Protein 1X9R (pdb70)

Structure (mmCIF, N/CA/C/O backbone):
data_1X9R
#
_entry.id   1X9R
#
_cell.length_a   92.690
_cell.length_b   92.690
_cell.length_c   47.310
_cell.angle_alpha   90.00
_cell.angle_beta   90.00
_cell.angle_gamma   120.00
#
_symmetry.space_group_name_H-M   'P 65'
#
loop_
_entity.id
_entity.type
_entity.pdbx_description
1 polymer Umecyanin
2 non-polymer 'COPPER (II) ION'
3 water water
#
loop_
_atom_site.group_PDB
_atom_site.id
_atom_site.type_symbol
_atom_site.label_atom_id
_atom_site.label_alt_id
_atom_site.label_comp_id
_atom_site.label_asym_id
_atom_site.label_entity_id
_atom_site.label_seq_id
_atom_site.pdbx_PDB_ins_code
_atom_site.Cartn_x
_atom_site.Cartn_y
_atom_site.Cartn_z
_atom_site.occupancy
_atom_site.B_iso_or_equiv
_atom_site.auth_seq_id
_atom_site.auth_comp_id
_atom_site.auth_asym_id
_atom_site.auth_atom_id
_atom_site.pdbx_PDB_model_num
ATOM 1 N N . MET A 1 1 ? -3.247 52.270 0.002 1.00 34.09 0 MET A N 1
ATOM 2 C CA . MET A 1 1 ? -3.883 51.024 0.529 1.00 33.08 0 MET A CA 1
ATOM 3 C C . MET A 1 1 ? -5.399 51.065 0.400 1.00 33.18 0 MET A C 1
ATOM 4 O O . MET A 1 1 ? -6.020 52.128 0.486 1.00 33.86 0 MET A O 1
ATOM 9 N N . GLU A 1 2 ? -5.624 49.848 0.000 1.00 32.63 1 GLU A N 1
ATOM 10 C CA . GLU A 1 2 ? -7.046 49.700 -0.253 1.00 31.30 1 GLU A CA 1
ATOM 11 C C . GLU A 1 2 ? -7.639 48.596 0.619 1.00 30.47 1 GLU A C 1
ATOM 12 O O . GLU A 1 2 ? -6.983 47.596 0.923 1.00 29.44 1 GLU A O 1
ATOM 18 N N . ASP A 1 3 ? -8.883 48.796 1.031 1.00 30.48 2 ASP A N 1
ATOM 19 C CA . ASP A 1 3 ? -9.579 47.823 1.849 1.00 29.44 2 ASP A CA 1
ATOM 20 C C . ASP A 1 3 ? -10.704 47.230 1.012 1.00 28.76 2 ASP A C 1
ATOM 21 O O . ASP A 1 3 ? -11.582 47.959 0.548 1.00 29.05 2 ASP A O 1
ATOM 26 N N . TYR A 1 4 ? -10.668 45.911 0.803 1.00 26.59 3 TYR A N 1
ATOM 27 C CA . TYR A 1 4 ? -11.687 45.228 0.002 1.00 26.54 3 TYR A CA 1
ATOM 28 C C . TYR A 1 4 ? -12.603 44.305 0.798 1.00 25.62 3 TYR A C 1
ATOM 29 O O . TYR A 1 4 ? -12.150 43.547 1.658 1.00 24.33 3 TYR A O 1
ATOM 38 N N . ASP A 1 5 ? -13.894 44.373 0.519 1.00 24.50 4 ASP A N 1
ATOM 39 C CA . ASP A 1 5 ? -14.890 43.527 1.122 1.00 23.60 4 ASP A CA 1
ATOM 40 C C . ASP A 1 5 ? -15.144 42.411 0.116 1.00 22.75 4 ASP A C 1
ATOM 41 O O . ASP A 1 5 ? -15.846 42.618 -0.866 1.00 21.99 4 ASP A O 1
ATOM 46 N N . VAL A 1 6 ? -14.572 41.240 0.376 1.00 20.84 5 VAL A N 1
ATOM 47 C CA . VAL A 1 6 ? -14.717 40.107 -0.520 1.00 19.41 5 VAL A CA 1
ATOM 48 C C . VAL A 1 6 ? -16.190 39.789 -0.737 1.00 20.24 5 VAL A C 1
ATOM 49 O O . VAL A 1 6 ? -16.953 39.623 0.213 1.00 19.37 5 VAL A O 1
ATOM 53 N N . GLY A 1 7 ? -16.578 39.724 -2.003 1.00 20.98 6 GLY A N 1
ATOM 54 C CA . GLY A 1 7 ? -17.955 39.442 -2.333 1.00 22.36 6 GLY A CA 1
ATOM 55 C C . GLY A 1 7 ? -18.874 40.664 -2.327 1.00 24.25 6 GLY A C 1
ATOM 56 O O . GLY A 1 7 ? -20.015 40.543 -2.735 1.00 24.26 6 GLY A O 1
ATOM 57 N N . GLY A 1 8 ? -18.539 41.867 -1.849 1.00 24.88 7 GLY A N 1
ATOM 58 C CA . GLY A 1 8 ? -19.625 42.916 -1.898 1.00 26.75 7 GLY A CA 1
ATOM 59 C C . GLY A 1 8 ? -20.755 42.806 -0.820 1.00 26.89 7 GLY A C 1
ATOM 60 O O . GLY A 1 8 ? -20.465 42.461 0.334 1.00 26.82 7 GLY A O 1
ATOM 61 N N . ASP A 1 9 ? -21.996 43.130 -1.128 1.00 27.44 8 ASP A N 1
ATOM 62 C CA . ASP A 1 9 ? -22.927 42.871 -0.094 1.00 29.31 8 ASP A CA 1
ATOM 63 C C . ASP A 1 9 ? -23.122 41.386 -0.153 1.00 28.81 8 ASP A C 1
ATOM 64 O O . ASP A 1 9 ? -23.662 40.784 0.779 1.00 29.86 8 ASP A O 1
ATOM 69 N N . MET A 1 10 ? -22.685 40.751 -1.202 1.00 26.95 9 MET A N 1
ATOM 70 C CA . MET A 1 10 ? -22.878 39.329 -1.147 1.00 26.82 9 MET A CA 1
ATOM 71 C C . MET A 1 10 ? -22.012 38.737 -0.042 1.00 25.23 9 MET A C 1
ATOM 72 O O . MET A 1 10 ? -22.303 37.654 0.471 1.00 24.39 9 MET A O 1
ATOM 77 N N . GLU A 1 11 ? -20.933 39.451 0.311 1.00 22.77 10 GLU A N 1
ATOM 78 C CA . GLU A 1 11 ? -20.005 38.996 1.347 1.00 21.41 10 GLU A CA 1
ATOM 79 C C . GLU A 1 11 ? -19.400 37.644 0.975 1.00 19.53 10 GLU A C 1
ATOM 80 O O . GLU A 1 11 ? -19.391 37.266 -0.193 1.00 19.70 10 GLU A O 1
ATOM 86 N N . TRP A 1 12 ? -18.895 36.919 1.969 1.00 18.04 11 TRP A N 1
ATOM 87 C CA . TRP A 1 12 ? -18.275 35.615 1.735 1.00 16.78 11 TRP A CA 1
ATOM 88 C C . TRP A 1 12 ? -19.355 34.567 1.991 1.00 16.19 11 TRP A C 1
ATOM 89 O O . TRP A 1 12 ? -19.627 34.214 3.134 1.00 14.70 11 TRP A O 1
ATOM 100 N N . LYS A 1 13 ? -19.973 34.066 0.927 1.00 15.71 12 LYS A N 1
ATOM 101 C CA . LYS A 1 13 ? -21.048 33.084 1.086 1.00 17.45 12 LYS A CA 1
ATOM 102 C C . LYS A 1 13 ? -20.954 31.945 0.082 1.00 17.44 12 LYS A C 1
ATOM 103 O O . LYS A 1 13 ? -20.100 31.956 -0.810 1.00 17.02 12 LYS A O 1
ATOM 109 N N . ARG A 1 14 ? -21.823 30.949 0.259 1.00 18.32 13 ARG A N 1
ATOM 110 C CA . ARG A 1 14 ? -21.989 29.870 -0.726 1.00 19.69 13 ARG A CA 1
ATOM 111 C C . ARG A 1 14 ? -22.690 30.463 -1.979 1.00 21.19 13 ARG A C 1
ATOM 112 O O . ARG A 1 14 ? -23.897 30.739 -1.966 1.00 20.79 13 ARG A O 1
ATOM 120 N N . PRO A 1 15 ? -21.952 30.619 -3.087 1.00 20.59 14 PRO A N 1
ATOM 121 C CA . PRO A 1 15 ? -22.474 31.175 -4.342 1.00 22.57 14 PRO A CA 1
ATOM 122 C C . PRO A 1 15 ? -23.426 30.281 -5.132 1.00 23.12 14 PRO A C 1
ATOM 123 O O . PRO A 1 15 ? -23.275 29.057 -5.173 1.00 22.76 14 PRO A O 1
ATOM 127 N N . SER A 1 16 ? -24.400 30.924 -5.768 1.00 25.62 15 SER A N 1
ATOM 128 C CA . SER A 1 16 ? -25.385 30.247 -6.603 1.00 26.95 15 SER A CA 1
ATOM 129 C C . SER A 1 16 ? -24.714 29.979 -7.940 1.00 27.24 15 SER A C 1
ATOM 130 O O . SER A 1 16 ? -24.960 28.964 -8.589 1.00 27.18 15 SER A O 1
ATOM 133 N N . ASP A 1 17 ? -23.860 30.918 -8.332 1.00 27.62 16 ASP A N 1
ATOM 134 C CA . ASP A 1 17 ? -23.112 30.864 -9.581 1.00 27.28 16 ASP A CA 1
ATOM 135 C C . ASP A 1 17 ? -21.680 30.509 -9.188 1.00 25.32 16 ASP A C 1
ATOM 136 O O . ASP A 1 17 ? -21.086 31.194 -8.361 1.00 24.19 16 ASP A O 1
ATOM 141 N N . PRO A 1 18 ? -21.107 29.440 -9.777 1.00 24.09 17 PRO A N 1
ATOM 142 C CA . PRO A 1 18 ? -19.738 29.004 -9.467 1.00 24.07 17 PRO A CA 1
ATOM 143 C C . PRO A 1 18 ? -18.642 30.017 -9.800 1.00 23.90 17 PRO A C 1
ATOM 144 O O . PRO A 1 18 ? -17.534 29.927 -9.271 1.00 23.72 17 PRO A O 1
ATOM 148 N N . LYS A 1 19 ? -18.929 30.968 -10.681 1.00 23.73 18 LYS A N 1
ATOM 149 C CA . LYS A 1 19 ? -17.903 31.947 -11.033 1.00 24.54 18 LYS A CA 1
ATOM 150 C C . LYS A 1 19 ? -18.023 33.287 -10.309 1.00 23.98 18 LYS A C 1
ATOM 151 O O . LYS A 1 19 ? -17.243 34.208 -10.563 1.00 23.02 18 LYS A O 1
ATOM 157 N N . PHE A 1 20 ? -18.974 33.390 -9.386 1.00 22.96 19 PHE A N 1
ATOM 158 C CA . PHE A 1 20 ? -19.174 34.637 -8.655 1.00 22.53 19 PHE A CA 1
ATOM 159 C C . PHE A 1 20 ? -17.888 35.332 -8.194 1.00 22.74 19 PHE A C 1
ATOM 160 O O . PHE A 1 20 ? -17.652 36.493 -8.526 1.00 21.47 19 PHE A O 1
ATOM 168 N N . TYR A 1 21 ? -17.057 34.628 -7.433 1.00 23.08 20 TYR A N 1
ATOM 169 C CA . TYR A 1 21 ? -15.834 35.239 -6.926 1.00 23.12 20 TYR A CA 1
ATOM 170 C C . TYR A 1 21 ? -14.776 35.524 -7.977 1.00 24.45 20 TYR A C 1
ATOM 171 O O . TYR A 1 21 ? -13.931 36.399 -7.788 1.00 24.05 20 TYR A O 1
ATOM 180 N N . ILE A 1 22 ? -14.816 34.794 -9.082 1.00 24.75 21 ILE A N 1
ATOM 181 C CA . ILE A 1 22 ? -13.867 35.054 -10.149 1.00 26.26 21 ILE A CA 1
ATOM 182 C C . ILE A 1 22 ? -14.268 36.427 -10.655 1.00 26.59 21 ILE A C 1
ATOM 183 O O . ILE A 1 22 ? -13.434 37.303 -10.868 1.00 25.55 21 ILE A O 1
ATOM 188 N N . THR A 1 23 ? -15.578 36.595 -10.813 1.00 27.08 22 THR A N 1
ATOM 189 C CA . THR A 1 23 ? -16.178 37.829 -11.289 1.00 26.58 22 THR A CA 1
ATOM 190 C C . THR A 1 23 ? -15.905 39.008 -10.359 1.00 27.21 22 THR A C 1
ATOM 191 O O . THR A 1 23 ? -15.552 40.096 -10.815 1.00 26.67 22 THR A O 1
ATOM 195 N N . TRP A 1 24 ? -16.062 38.795 -9.055 1.00 27.23 23 TRP A N 1
ATOM 196 C CA . TRP A 1 24 ? -15.830 39.863 -8.096 1.00 26.26 23 TRP A CA 1
ATOM 197 C C . TRP A 1 24 ? -14.385 40.356 -8.087 1.00 26.93 23 TRP A C 1
ATOM 198 O O . TRP A 1 24 ? -14.086 41.416 -7.553 1.00 27.97 23 TRP A O 1
ATOM 209 N N . ALA A 1 25 ? -13.425 39.573 -8.562 1.00 28.22 24 ALA A N 1
ATOM 210 C CA . ALA A 1 25 ? -12.006 39.978 -8.312 1.00 29.38 24 ALA A CA 1
ATOM 211 C C . ALA A 1 25 ? -11.440 40.836 -9.393 1.00 30.84 24 ALA A C 1
ATOM 212 O O . ALA A 1 25 ? -10.665 41.783 -9.199 1.00 31.46 24 ALA A O 1
ATOM 214 N N . THR A 1 26 ? -11.895 40.412 -10.560 1.00 31.77 25 THR A N 1
ATOM 215 C CA . THR A 1 26 ? -11.702 40.936 -11.891 1.00 32.39 25 THR A CA 1
ATOM 216 C C . THR A 1 26 ? -11.872 42.418 -12.024 1.00 32.52 25 THR A C 1
ATOM 217 O O . THR A 1 26 ? -12.983 42.909 -11.822 1.00 33.59 25 THR A O 1
ATOM 221 N N . GLY A 1 27 ? -10.817 43.144 -12.374 1.00 32.51 26 GLY A N 1
ATOM 222 C CA . GLY A 1 27 ? -10.946 44.585 -12.469 1.00 30.91 26 GLY A CA 1
ATOM 223 C C . GLY A 1 27 ? -10.404 45.232 -11.216 1.00 30.14 26 GLY A C 1
ATOM 224 O O . GLY A 1 27 ? -10.478 46.460 -11.023 1.00 30.83 26 GLY A O 1
ATOM 225 N N . LYS A 1 28 ? -9.863 44.374 -10.356 1.00 28.58 27 LYS A N 1
ATOM 226 C CA . LYS A 1 28 ? -9.293 44.844 -9.110 1.00 25.65 27 LYS A CA 1
ATOM 227 C C . LYS A 1 28 ? -7.802 44.558 -9.097 1.00 23.46 27 LYS A C 1
ATOM 228 O O . LYS A 1 28 ? -7.354 43.455 -9.399 1.00 23.96 27 LYS A O 1
ATOM 234 N N . THR A 1 29 ? -7.035 45.580 -8.743 1.00 22.54 28 THR A N 1
ATOM 235 C CA . THR A 1 29 ? -5.599 45.438 -8.648 1.00 21.21 28 THR A CA 1
ATOM 236 C C . THR A 1 29 ? -5.265 45.384 -7.172 1.00 21.20 28 THR A C 1
ATOM 237 O O . THR A 1 29 ? -5.292 46.409 -6.494 1.00 22.65 28 THR A O 1
ATOM 241 N N . PHE A 1 30 ? -4.974 44.190 -6.665 1.00 19.13 29 PHE A N 1
ATOM 242 C CA . PHE A 1 30 ? -4.617 44.044 -5.264 1.00 19.58 29 PHE A CA 1
ATOM 243 C C . PHE A 1 30 ? -3.117 44.334 -5.154 1.00 19.30 29 PHE A C 1
ATOM 244 O O . PHE A 1 30 ? -2.313 43.736 -5.871 1.00 19.31 29 PHE A O 1
ATOM 252 N N . ARG A 1 31 ? -2.743 45.259 -4.274 1.00 20.19 30 ARG A N 1
ATOM 253 C CA . ARG A 1 31 ? -1.333 45.620 -4.104 1.00 20.43 30 ARG A CA 1
ATOM 254 C C . ARG A 1 31 ? -0.832 45.300 -2.702 1.00 20.81 30 ARG A C 1
ATOM 255 O O . ARG A 1 31 ? -1.621 45.040 -1.789 1.00 21.64 30 ARG A O 1
ATOM 263 N N . VAL A 1 32 ? 0.483 45.309 -2.520 1.00 21.30 31 VAL A N 1
ATOM 264 C CA . VAL A 1 32 ? 1.026 45.030 -1.201 1.00 20.43 31 VAL A CA 1
ATOM 265 C C . VAL A 1 32 ? 0.516 46.129 -0.259 1.00 20.15 31 VAL A C 1
ATOM 266 O O . VAL A 1 32 ? 0.472 47.306 -0.623 1.00 20.40 31 VAL A O 1
ATOM 270 N N . GLY A 1 33 ? 0.095 45.729 0.936 1.00 18.82 32 GLY A N 1
ATOM 271 C CA . GLY A 1 33 ? -0.428 46.690 1.895 1.00 19.72 32 GLY A CA 1
ATOM 272 C C . GLY A 1 33 ? -1.948 46.724 1.921 1.00 18.96 32 GLY A C 1
ATOM 273 O O . GLY A 1 33 ? -2.548 47.279 2.841 1.00 18.75 32 GLY A O 1
ATOM 274 N N . ASP A 1 34 ? -2.578 46.137 0.906 1.00 17.91 33 ASP A N 1
ATOM 275 C CA . ASP A 1 34 ? -4.040 46.102 0.841 1.00 17.59 33 ASP A CA 1
ATOM 276 C C . ASP A 1 34 ? -4.591 45.062 1.816 1.00 17.62 33 ASP A C 1
ATOM 277 O O . ASP A 1 34 ? -3.892 44.119 2.193 1.00 17.27 33 ASP A O 1
ATOM 282 N N . GLU A 1 35 ? -5.849 45.224 2.209 1.00 17.40 34 GLU A N 1
ATOM 283 C CA . GLU A 1 35 ? -6.470 44.289 3.148 1.00 17.82 34 GLU A CA 1
ATOM 284 C C . GLU A 1 35 ? -7.788 43.706 2.652 1.00 17.47 34 GLU A C 1
ATOM 285 O O . GLU A 1 35 ? -8.671 44.435 2.200 1.00 17.77 34 GLU A O 1
ATOM 291 N N . LEU A 1 36 ? -7.909 42.383 2.748 1.00 16.91 35 LEU A N 1
ATOM 292 C CA . LEU A 1 36 ? -9.128 41.684 2.350 1.00 17.47 35 LEU A CA 1
ATOM 293 C C . LEU A 1 36 ? -9.948 41.419 3.599 1.00 17.88 35 LEU A C 1
ATOM 294 O O . LEU A 1 36 ? -9.403 41.010 4.623 1.00 19.00 35 LEU A O 1
ATOM 299 N N . GLU A 1 37 ? -11.253 41.636 3.520 1.00 19.17 36 GLU A N 1
ATOM 300 C CA . GLU A 1 37 ? -12.114 41.353 4.656 1.00 19.77 36 GLU A CA 1
ATOM 301 C C . GLU A 1 37 ? -13.228 40.405 4.221 1.00 18.70 36 GLU A C 1
ATOM 302 O O . GLU A 1 37 ? -14.014 40.724 3.323 1.00 19.18 36 GLU A O 1
ATOM 308 N N . PHE A 1 38 ? -13.279 39.237 4.855 1.00 17.43 37 PHE A N 1
ATOM 309 C CA . PHE A 1 38 ? -14.303 38.229 4.568 1.00 16.85 37 PHE A CA 1
ATOM 310 C C . PHE A 1 38 ? -15.348 38.294 5.678 1.00 15.41 37 PHE A C 1
ATOM 311 O O . PHE A 1 38 ? -15.010 38.109 6.849 1.00 14.19 37 PHE A O 1
ATOM 319 N N . ASP A 1 39 ? -16.600 38.564 5.312 1.00 15.14 38 ASP A N 1
ATOM 320 C CA . ASP A 1 39 ? -17.692 38.650 6.284 1.00 14.47 38 ASP A CA 1
ATOM 321 C C . ASP A 1 39 ? -18.616 37.443 6.149 1.00 14.40 38 ASP A C 1
ATOM 322 O O . ASP A 1 39 ? -18.959 37.041 5.037 1.00 14.32 38 ASP A O 1
ATOM 327 N N . PHE A 1 40 ? -19.021 36.882 7.285 1.00 14.48 39 PHE A N 1
ATOM 328 C CA . PHE A 1 40 ? -19.889 35.709 7.307 1.00 15.32 39 PHE A CA 1
ATOM 329 C C . PHE A 1 40 ? -20.357 35.460 8.742 1.00 16.03 39 PHE A C 1
ATOM 330 O O . PHE A 1 40 ? -19.833 36.060 9.681 1.00 16.35 39 PHE A O 1
ATOM 338 N N . ALA A 1 41 ? -21.351 34.589 8.921 1.00 17.38 40 ALA A N 1
ATOM 339 C CA . ALA A 1 41 ? -21.849 34.286 10.260 1.00 17.61 40 ALA A CA 1
ATOM 340 C C . ALA A 1 41 ? -21.009 33.168 10.874 1.00 17.83 40 ALA A C 1
ATOM 341 O O . ALA A 1 41 ? -20.587 32.241 10.177 1.00 17.03 40 ALA A O 1
ATOM 343 N N . ALA A 1 42 ? -20.768 33.260 12.181 1.00 19.33 41 ALA A N 1
ATOM 344 C CA . ALA A 1 42 ? -19.958 32.274 12.889 1.00 18.90 41 ALA A CA 1
ATOM 345 C C . ALA A 1 42 ? -20.396 30.837 12.624 1.00 18.69 41 ALA A C 1
ATOM 346 O O . ALA A 1 42 ? -21.571 30.498 12.773 1.00 19.84 41 ALA A O 1
ATOM 348 N N . GLY A 1 43 ? -19.436 30.011 12.221 1.00 19.13 42 GLY A N 1
ATOM 349 C CA . GLY A 1 43 ? -19.690 28.603 11.950 1.00 17.94 42 GLY A CA 1
ATOM 350 C C . GLY A 1 43 ? -20.318 28.255 10.614 1.00 17.33 42 GLY A C 1
ATOM 351 O O . GLY A 1 43 ? -20.308 27.089 10.206 1.00 18.49 42 GLY A O 1
ATOM 352 N N . MET A 1 44 ? -20.863 29.257 9.932 1.00 16.59 43 MET A N 1
ATOM 353 C CA . MET A 1 44 ? -21.516 29.043 8.645 1.00 17.13 43 MET A CA 1
ATOM 354 C C . MET A 1 44 ? -20.531 28.999 7.489 1.00 16.48 43 MET A C 1
ATOM 355 O O . MET A 1 44 ? -20.813 28.422 6.439 1.00 14.99 43 MET A O 1
ATOM 360 N N . HIS A 1 45 ? -19.377 29.627 7.689 1.00 15.98 44 HIS A N 1
ATOM 361 C CA . HIS A 1 45 ? -18.321 29.669 6.683 1.00 15.46 44 HIS A CA 1
ATOM 362 C C . HIS A 1 45 ? -16.995 29.862 7.411 1.00 14.81 44 HIS A C 1
ATOM 363 O O . HIS A 1 45 ? -16.967 29.997 8.631 1.00 15.42 44 HIS A O 1
ATOM 370 N N . ASP A 1 46 ? -15.904 29.874 6.661 1.00 15.10 45 ASP A N 1
ATOM 371 C CA . ASP A 1 46 ? -14.589 30.112 7.245 1.00 15.10 45 ASP A CA 1
ATOM 372 C C . ASP A 1 46 ? -13.620 30.442 6.130 1.00 14.61 45 ASP A C 1
ATOM 373 O O . ASP A 1 46 ? -14.006 30.484 4.960 1.00 16.26 45 ASP A O 1
ATOM 378 N N . VAL A 1 47 ? -12.371 30.696 6.497 1.00 14.25 46 VAL A N 1
ATOM 379 C CA . VAL A 1 47 ? -11.336 31.012 5.523 1.00 12.99 46 VAL A CA 1
ATOM 380 C C . VAL A 1 47 ? -10.099 30.166 5.790 1.00 13.84 46 VAL A C 1
ATOM 381 O O . VAL A 1 47 ? -9.634 30.054 6.926 1.00 14.40 46 VAL A O 1
ATOM 385 N N . ALA A 1 48 ? -9.581 29.563 4.733 1.00 13.86 47 ALA A N 1
ATOM 386 C CA . ALA A 1 48 ? -8.378 28.761 4.816 1.00 15.14 47 ALA A CA 1
ATOM 387 C C . ALA A 1 48 ? -7.524 29.295 3.672 1.00 15.01 47 ALA A C 1
ATOM 388 O O . ALA A 1 48 ? -8.005 29.416 2.54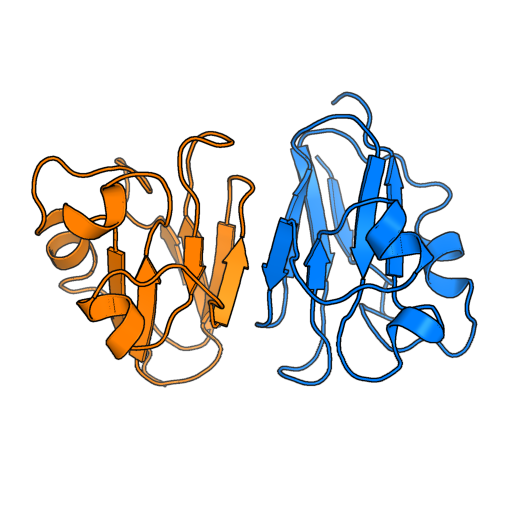8 1.00 15.33 47 ALA A O 1
ATOM 390 N N . VAL A 1 49 ? -6.283 29.672 3.968 1.00 15.38 48 VAL A N 1
ATOM 391 C CA . VAL A 1 49 ? -5.380 30.178 2.940 1.00 15.37 48 VAL A CA 1
ATOM 392 C C . VAL A 1 49 ? -4.657 28.930 2.484 1.00 15.48 48 VAL A C 1
ATOM 393 O O . VAL A 1 49 ? -4.004 28.266 3.287 1.00 15.63 48 VAL A O 1
ATOM 397 N N . VAL A 1 50 ? -4.765 28.613 1.197 1.00 16.46 49 VAL A N 1
ATOM 398 C CA . VAL A 1 50 ? -4.207 27.343 0.688 1.00 17.49 49 VAL A CA 1
ATOM 399 C C . VAL A 1 50 ? -3.268 27.437 -0.519 1.00 18.98 49 VAL A C 1
ATOM 400 O O . VAL A 1 50 ? -3.090 28.517 -1.085 1.00 17.96 49 VAL A O 1
ATOM 404 N N . THR A 1 51 ? -2.651 26.339 -0.927 1.00 20.67 50 THR A N 1
ATOM 405 C CA . THR A 1 51 ? -1.829 26.456 -2.120 1.00 21.45 50 THR A CA 1
ATOM 406 C C . THR A 1 51 ? -2.697 26.396 -3.342 1.00 21.40 50 THR A C 1
ATOM 407 O O . THR A 1 51 ? -3.929 26.258 -3.263 1.00 19.82 50 THR A O 1
ATOM 411 N N . LYS A 1 52 ? -2.047 26.493 -4.485 1.00 22.25 51 LYS A N 1
ATOM 412 C CA . LYS A 1 52 ? -2.799 26.429 -5.703 1.00 23.69 51 LYS A CA 1
ATOM 413 C C . LYS A 1 52 ? -3.437 25.055 -5.908 1.00 24.08 51 LYS A C 1
ATOM 414 O O . LYS A 1 52 ? -4.564 24.948 -6.393 1.00 23.90 51 LYS A O 1
ATOM 420 N N . ASP A 1 53 ? -2.711 24.004 -5.554 1.00 24.10 52 ASP A N 1
ATOM 421 C CA . ASP A 1 53 ? -3.238 22.660 -5.723 1.00 24.73 52 ASP A CA 1
ATOM 422 C C . ASP A 1 53 ? -4.425 22.427 -4.794 1.00 24.10 52 ASP A C 1
ATOM 423 O O . ASP A 1 53 ? -5.450 21.880 -5.212 1.00 24.62 52 ASP A O 1
ATOM 428 N N . ALA A 1 54 ? -4.291 22.858 -3.543 1.00 23.51 53 ALA A N 1
ATOM 429 C CA . ALA A 1 54 ? -5.364 22.700 -2.565 1.00 22.61 53 ALA A CA 1
ATOM 430 C C . ALA A 1 54 ? -6.569 23.516 -3.002 1.00 21.92 53 ALA A C 1
ATOM 431 O O . ALA A 1 54 ? -7.713 23.154 -2.723 1.00 21.39 53 ALA A O 1
ATOM 433 N N . PHE A 1 55 ? -6.291 24.629 -3.674 1.00 21.96 54 PHE A N 1
ATOM 434 C CA . PHE A 1 55 ? -7.319 25.529 -4.183 1.00 21.93 54 PHE A CA 1
ATOM 435 C C . PHE A 1 55 ? -8.090 24.793 -5.268 1.00 23.46 54 PHE A C 1
ATOM 436 O O . PHE A 1 55 ? -9.314 24.674 -5.211 1.00 23.64 54 PHE A O 1
ATOM 444 N N . ASP A 1 56 ? -7.348 24.302 -6.256 1.00 23.61 55 ASP A N 1
ATOM 445 C CA . ASP A 1 56 ? -7.930 23.583 -7.380 1.00 25.24 55 ASP A CA 1
ATOM 446 C C . ASP A 1 56 ? -8.752 22.368 -6.974 1.00 25.52 55 ASP A C 1
ATOM 447 O O . ASP A 1 56 ? -9.808 22.107 -7.549 1.00 26.29 55 ASP A O 1
ATOM 452 N N . ASN A 1 57 ? -8.281 21.625 -5.983 1.00 26.35 56 ASN A N 1
ATOM 453 C CA . ASN A 1 57 ? -8.998 20.430 -5.571 1.00 26.16 56 ASN A CA 1
ATOM 454 C C . ASN A 1 57 ? -9.807 20.589 -4.298 1.00 25.89 56 ASN A C 1
ATOM 455 O O . ASN A 1 57 ? -10.353 19.620 -3.771 1.00 26.12 56 ASN A O 1
ATOM 460 N N . CYS A 1 58 ? -9.899 21.823 -3.815 1.00 24.58 57 CYS A N 1
ATOM 461 C CA . CYS A 1 58 ? -10.640 22.102 -2.597 1.00 24.28 57 CYS A CA 1
ATOM 462 C C . CYS A 1 58 ? -10.112 21.224 -1.388 1.00 24.39 57 CYS A C 1
ATOM 463 O O . CYS A 1 58 ? -10.924 20.618 -0.683 1.00 25.21 57 CYS A O 1
ATOM 466 N N . LYS A 1 59 ? -8.800 21.174 -1.162 1.00 24.95 58 LYS A N 1
ATOM 467 C CA . LYS A 1 59 ? -8.282 20.405 -0.047 1.00 25.16 58 LYS A CA 1
ATOM 468 C C . LYS A 1 59 ? -8.362 21.311 1.171 1.00 25.48 58 LYS A C 1
ATOM 469 O O . LYS A 1 59 ? -7.851 22.439 1.192 1.00 25.01 58 LYS A O 1
ATOM 475 N N . LYS A 1 60 ? -9.073 20.807 2.170 1.00 24.80 59 LYS A N 1
ATOM 476 C CA . LYS A 1 60 ? -9.278 21.549 3.389 1.00 25.68 59 LYS A CA 1
ATOM 477 C C . LYS A 1 60 ? -8.246 21.158 4.403 1.00 26.26 59 LYS A C 1
ATOM 478 O O . LYS A 1 60 ? -7.916 21.940 5.283 1.00 26.44 59 LYS A O 1
ATOM 484 N N . GLU A 1 61 ? -7.708 19.957 4.312 1.00 26.34 60 GLU A N 1
ATOM 485 C CA . GLU A 1 61 ? -6.719 19.654 5.326 1.00 26.61 60 GLU A CA 1
ATOM 486 C C . GLU A 1 61 ? -5.372 20.401 5.076 1.00 26.93 60 GLU A C 1
ATOM 487 O O . GLU A 1 61 ? -5.037 20.721 3.930 1.00 26.67 60 GLU A O 1
ATOM 493 N N . ASN A 1 62 ? -4.613 20.698 6.133 1.00 27.42 61 ASN A N 1
ATOM 494 C CA . ASN A 1 62 ? -3.269 21.407 6.087 1.00 28.75 61 ASN A CA 1
ATOM 495 C C . ASN A 1 62 ? -3.273 22.797 5.484 1.00 29.00 61 ASN A C 1
ATOM 496 O O . ASN A 1 62 ? -2.544 23.066 4.529 1.00 29.66 61 ASN A O 1
ATOM 501 N N . PRO A 1 63 ? -4.132 23.648 6.015 1.00 28.70 62 PRO A N 1
ATOM 502 C CA . PRO A 1 63 ? -4.098 25.027 5.496 1.00 27.62 62 PRO A CA 1
ATOM 503 C C . PRO A 1 63 ? -2.751 25.752 5.716 1.00 25.66 62 PRO A C 1
ATOM 504 O O . PRO A 1 63 ? -2.012 25.385 6.628 1.00 24.68 62 PRO A O 1
ATOM 508 N N . ILE A 1 64 ? -2.461 26.793 4.894 1.00 23.75 63 ILE A N 1
ATOM 509 C CA . ILE A 1 64 ? -1.338 27.664 5.206 1.00 21.71 63 ILE A CA 1
ATOM 510 C C . ILE A 1 64 ? -1.797 28.411 6.476 1.00 19.60 63 ILE A C 1
ATOM 511 O O . ILE A 1 64 ? -1.039 28.581 7.420 1.00 19.32 63 ILE A O 1
ATOM 516 N N . SER A 1 65 ? -3.062 28.842 6.438 1.00 18.58 64 SER A N 1
ATOM 517 C CA . SER A 1 65 ? -3.719 29.540 7.535 1.00 17.98 64 SER A CA 1
ATOM 518 C C . SER A 1 65 ? -5.180 29.132 7.494 1.00 16.81 64 SER A C 1
ATOM 519 O O . SER A 1 65 ? -5.724 28.783 6.449 1.00 14.78 64 SER A O 1
ATOM 522 N N . HIS A 1 66 ? -5.821 29.161 8.645 1.00 16.05 65 HIS A N 1
ATOM 523 C CA . HIS A 1 66 ? -7.224 28.853 8.734 1.00 15.83 65 HIS A CA 1
ATOM 524 C C . HIS A 1 66 ? -7.822 29.789 9.808 1.00 15.97 65 HIS A C 1
ATOM 525 O O . HIS A 1 66 ? -7.245 29.957 10.884 1.00 14.95 65 HIS A O 1
ATOM 532 N N . MET A 1 67 ? -8.945 30.434 9.479 1.00 15.40 66 MET A N 1
ATOM 533 C CA . MET A 1 67 ? -9.641 31.366 10.372 1.00 15.78 66 MET A CA 1
ATOM 534 C C . MET A 1 67 ? -11.150 31.100 10.366 1.00 17.31 66 MET A C 1
ATOM 535 O O . MET A 1 67 ? -11.800 30.866 9.328 1.00 16.86 66 MET A O 1
ATOM 540 N N . THR A 1 68 ? -11.672 31.125 11.583 1.00 17.46 67 THR A N 1
ATOM 541 C CA . THR A 1 68 ? -13.045 30.784 11.846 1.00 18.68 67 THR A CA 1
ATOM 542 C C . THR A 1 68 ? -13.907 31.861 12.435 1.00 19.33 67 THR A C 1
ATOM 543 O O . THR A 1 68 ? -15.120 31.747 12.396 1.00 19.96 67 THR A O 1
ATOM 547 N N . THR A 1 69 ? -13.334 32.894 13.022 1.00 17.86 68 THR A N 1
ATOM 548 C CA . THR A 1 69 ? -14.242 33.867 13.565 1.00 19.46 68 THR A CA 1
ATOM 549 C C . THR A 1 69 ? -14.418 34.997 12.613 1.00 20.00 68 THR A C 1
ATOM 550 O O . THR A 1 69 ? -13.442 35.569 12.076 1.00 19.74 68 THR A O 1
ATOM 554 N N . PRO A 1 70 ? -15.694 35.331 12.400 1.00 20.19 69 PRO A N 1
ATOM 555 C CA . PRO A 1 70 ? -16.182 36.341 11.546 1.00 21.17 69 PRO A CA 1
ATOM 556 C C . PRO A 1 70 ? -15.882 37.711 11.940 1.00 20.92 69 PRO A C 1
ATOM 557 O O . PRO A 1 70 ? -15.822 37.982 13.273 1.00 20.64 69 PRO A O 1
ATOM 561 N N . PRO A 1 71 ? -15.126 38.995 10.942 1.00 20.40 70 PRO A N 1
ATOM 562 C CA . PRO A 1 71 ? -14.499 39.528 9.659 1.00 19.65 70 PRO A CA 1
ATOM 563 C C . PRO A 1 71 ? -13.140 38.772 9.935 1.00 17.91 70 PRO A C 1
ATOM 564 O O . PRO A 1 71 ? -12.443 38.826 10.927 1.00 17.55 70 PRO A O 1
ATOM 568 N N . VAL A 1 72 ? -12.936 38.180 8.902 1.00 16.52 71 VAL A N 1
ATOM 569 C CA . VAL A 1 72 ? -11.572 37.740 8.814 1.00 15.07 71 VAL A CA 1
ATOM 570 C C . VAL A 1 72 ? -10.872 38.805 7.961 1.00 15.69 71 VAL A C 1
ATOM 571 O O . VAL A 1 72 ? -11.264 39.047 6.825 1.00 15.33 71 VAL A O 1
ATOM 575 N N . LYS A 1 73 ? -9.859 39.463 8.526 1.00 16.27 72 LYS A N 1
ATOM 576 C CA . LYS A 1 73 ? -9.133 40.504 7.807 1.00 15.69 72 LYS A CA 1
ATOM 577 C C . LYS A 1 73 ? -7.722 40.028 7.525 1.00 15.90 72 LYS A C 1
ATOM 578 O O . LYS A 1 73 ? -6.970 39.708 8.448 1.00 16.51 72 LYS A O 1
ATOM 584 N N . ILE A 1 74 ? -7.366 39.975 6.249 1.00 15.64 73 ILE A N 1
ATOM 585 C CA . ILE A 1 74 ? -5.998 39.537 5.921 1.00 16.45 73 ILE A CA 1
ATOM 586 C C . ILE A 1 74 ? -5.293 40.632 5.114 1.00 17.16 73 ILE A C 1
ATOM 587 O O . ILE A 1 74 ? -5.856 41.168 4.154 1.00 16.37 73 ILE A O 1
ATOM 592 N N . MET A 1 75 ? -4.078 40.988 5.515 1.00 17.97 74 MET A N 1
ATOM 593 C CA . MET A 1 75 ? -3.335 42.000 4.774 1.00 20.38 74 MET A CA 1
ATOM 594 C C . MET A 1 75 ? -2.497 41.269 3.728 1.00 19.83 74 MET A C 1
ATOM 595 O O . MET A 1 75 ? -2.031 40.159 3.966 1.00 18.12 74 MET A O 1
ATOM 600 N N . LEU A 1 76 ? -2.337 41.883 2.559 1.00 20.27 75 LEU A N 1
ATOM 601 C CA . LEU A 1 76 ? -1.550 41.289 1.499 1.00 20.92 75 LEU A CA 1
ATOM 602 C C . LEU A 1 76 ? -0.175 41.909 1.587 1.00 22.77 75 LEU A C 1
ATOM 603 O O . LEU A 1 76 ? -0.024 43.100 1.326 1.00 23.52 75 LEU A O 1
ATOM 608 N N . ASN A 1 77 ? 0.827 41.142 1.969 1.00 25.42 76 ASN A N 1
ATOM 609 C CA . ASN A 1 77 ? 2.086 41.827 2.164 1.00 27.51 76 ASN A CA 1
ATOM 610 C C . ASN A 1 77 ? 3.190 41.247 1.340 1.00 27.64 76 ASN A C 1
ATOM 611 O O . ASN A 1 77 ? 4.372 41.531 1.531 1.00 28.37 76 ASN A O 1
ATOM 616 N N . THR A 1 78 ? 2.779 40.371 0.447 1.00 26.74 77 THR A N 1
ATOM 617 C CA . THR A 1 78 ? 3.732 39.830 -0.525 1.00 26.38 77 THR A CA 1
ATOM 618 C C . THR A 1 78 ? 3.096 39.791 -1.878 1.00 25.63 77 THR A C 1
ATOM 619 O O . THR A 1 78 ? 1.898 39.529 -2.028 1.00 24.85 77 THR A O 1
ATOM 623 N N . THR A 1 79 ? 3.916 40.076 -2.882 1.00 24.67 78 THR A N 1
ATOM 624 C CA . THR A 1 79 ? 3.469 40.067 -4.263 1.00 23.54 78 THR A CA 1
ATOM 625 C C . THR A 1 79 ? 3.280 38.605 -4.673 1.00 22.47 78 THR A C 1
ATOM 626 O O . THR A 1 79 ? 3.843 37.706 -4.045 1.00 22.13 78 THR A O 1
ATOM 630 N N . GLY A 1 80 ? 2.451 38.357 -5.682 1.00 21.12 79 GLY A N 1
ATOM 631 C CA . GLY A 1 80 ? 2.236 36.990 -6.130 1.00 19.45 79 GLY A CA 1
ATOM 632 C C . GLY A 1 80 ? 0.842 36.401 -5.940 1.00 18.97 79 GLY A C 1
ATOM 633 O O . GLY A 1 80 ? -0.037 37.041 -5.372 1.00 17.83 79 GLY A O 1
ATOM 634 N N . PRO A 1 81 ? 0.623 35.167 -6.411 1.00 19.01 80 PRO A N 1
ATOM 635 C CA . PRO A 1 81 ? -0.684 34.511 -6.280 1.00 19.12 80 PRO A CA 1
ATOM 636 C C . PRO A 1 81 ? -1.049 34.114 -4.842 1.00 18.26 80 PRO A C 1
ATOM 637 O O . PRO A 1 81 ? -0.212 33.632 -4.087 1.00 16.76 80 PRO A O 1
ATOM 641 N N . GLN A 1 82 ? -2.307 34.340 -4.480 1.00 17.71 81 GLN A N 1
ATOM 642 C CA . GLN A 1 82 ? -2.836 33.992 -3.159 1.00 18.18 81 GLN A CA 1
ATOM 643 C C . GLN A 1 82 ? -4.149 33.252 -3.421 1.00 17.38 81 GLN A C 1
ATOM 644 O O . GLN A 1 82 ? -4.921 33.672 -4.277 1.00 17.13 81 GLN A O 1
ATOM 650 N N . TYR A 1 83 ? -4.398 32.168 -2.688 1.00 17.52 82 TYR A N 1
ATOM 651 C CA . TYR A 1 83 ? -5.618 31.373 -2.861 1.00 17.69 82 TYR A CA 1
ATOM 652 C C . TYR A 1 83 ? -6.374 31.185 -1.555 1.00 17.06 82 TYR A C 1
ATOM 653 O O . TYR A 1 83 ? -5.780 30.846 -0.534 1.00 16.90 82 TYR A O 1
ATOM 662 N N . TYR A 1 84 ? -7.691 31.389 -1.599 1.00 15.96 83 TYR A N 1
ATOM 663 C CA . TYR A 1 84 ? -8.526 31.231 -0.411 1.00 15.70 83 TYR A CA 1
ATOM 664 C C . TYR A 1 84 ? -9.750 30.382 -0.720 1.00 14.63 83 TYR A C 1
ATOM 665 O O . TYR A 1 84 ? -10.312 30.474 -1.811 1.00 14.64 83 TYR A O 1
ATOM 674 N N . ILE A 1 85 ? -10.165 29.571 0.247 1.00 14.31 84 ILE A N 1
ATOM 675 C CA . ILE A 1 85 ? -11.353 28.736 0.080 1.00 14.42 84 ILE A CA 1
ATOM 676 C C . ILE A 1 85 ? -12.149 28.688 1.382 1.00 14.65 84 ILE A C 1
ATOM 677 O O . ILE A 1 85 ? -11.650 29.061 2.444 1.00 13.39 84 ILE A O 1
ATOM 682 N N . CYS A 1 86 ? -13.401 28.256 1.290 1.00 14.37 85 CYS A N 1
ATOM 683 C CA . CYS A 1 86 ? -14.216 28.089 2.487 1.00 14.74 85 CYS A CA 1
ATOM 684 C C . CYS A 1 86 ? -14.184 26.571 2.647 1.00 14.03 85 CYS A C 1
ATOM 685 O O . CYS A 1 86 ? -14.400 25.860 1.668 1.00 14.21 85 CYS A O 1
ATOM 688 N N . THR A 1 87 ? -13.888 26.066 3.843 1.00 14.11 86 THR A N 1
ATOM 689 C CA . THR A 1 87 ? -13.838 24.615 4.019 1.00 15.67 86 THR A CA 1
ATOM 690 C C . THR A 1 87 ? -15.140 24.011 4.530 1.00 16.94 86 THR A C 1
ATOM 691 O O . THR A 1 87 ? -15.255 22.791 4.652 1.00 17.73 86 THR A O 1
ATOM 695 N N . VAL A 1 88 ? -16.116 24.859 4.829 1.00 16.52 87 VAL A N 1
ATOM 696 C CA . VAL A 1 88 ? -17.391 24.379 5.335 1.00 17.38 87 VAL A CA 1
ATOM 697 C C . VAL A 1 88 ? -18.195 23.658 4.248 1.00 18.15 87 VAL A C 1
ATOM 698 O O . VAL A 1 88 ? -18.395 24.183 3.156 1.00 16.13 87 VAL A O 1
ATOM 702 N N . GLY A 1 89 ? -18.635 22.440 4.550 1.00 19.12 88 GLY A N 1
ATOM 703 C CA . GLY A 1 89 ? -19.439 21.680 3.608 1.00 20.09 88 GLY A CA 1
ATOM 704 C C . GLY A 1 89 ? -18.944 21.552 2.174 1.00 20.15 88 GLY A C 1
ATOM 705 O O . GLY A 1 89 ? -17.780 21.236 1.930 1.00 20.28 88 GLY A O 1
ATOM 706 N N . ASP A 1 90 ? -19.844 21.787 1.223 1.00 20.15 89 ASP A N 1
ATOM 707 C CA . ASP A 1 90 ? -19.522 21.683 -0.201 1.00 19.82 89 ASP A CA 1
ATOM 708 C C . ASP A 1 90 ? -19.246 23.061 -0.779 1.00 20.21 89 ASP A C 1
ATOM 709 O O . ASP A 1 90 ? -19.105 23.183 -1.995 1.00 19.39 89 ASP A O 1
ATOM 714 N N . HIS A 1 91 ? -19.179 24.086 0.060 1.00 20.10 90 HIS A N 1
ATOM 715 C CA . HIS A 1 91 ? -19.002 25.449 -0.414 1.00 19.62 90 HIS A CA 1
ATOM 716 C C . HIS A 1 91 ? -17.866 25.681 -1.422 1.00 19.17 90 HIS A C 1
ATOM 717 O O . HIS A 1 91 ? -18.057 26.375 -2.423 1.00 18.62 90 HIS A O 1
ATOM 724 N N . CYS A 1 92 ? -16.697 25.105 -1.176 1.00 18.69 91 CYS A N 1
ATOM 725 C CA . CYS A 1 92 ? -15.583 25.283 -2.096 1.00 17.95 91 CYS A CA 1
ATOM 726 C C . CYS A 1 92 ? -15.916 24.637 -3.438 1.00 18.57 91 CYS A C 1
ATOM 727 O O . CYS A 1 92 ? -15.7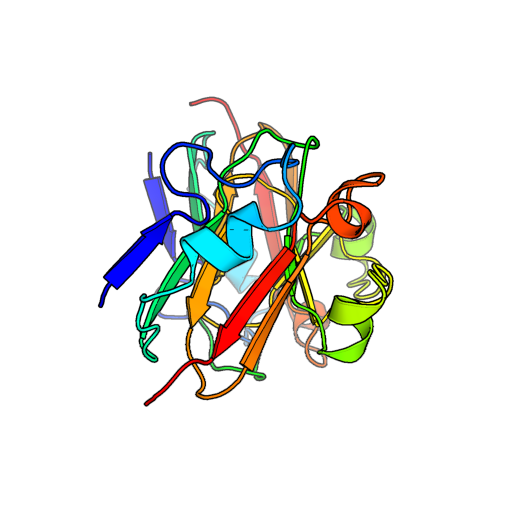11 25.235 -4.495 1.00 17.26 91 CYS A O 1
ATOM 730 N N . ARG A 1 93 ? -16.445 23.418 -3.388 1.00 19.48 92 ARG A N 1
ATOM 731 C CA . ARG A 1 93 ? -16.793 22.671 -4.574 1.00 21.64 92 ARG A CA 1
ATOM 732 C C . ARG A 1 93 ? -17.763 23.421 -5.467 1.00 21.19 92 ARG A C 1
ATOM 733 O O . ARG A 1 93 ? -17.732 23.256 -6.685 1.00 22.80 92 ARG A O 1
ATOM 741 N N . VAL A 1 94 ? -18.625 24.246 -4.879 1.00 20.56 93 VAL A N 1
ATOM 742 C CA . VAL A 1 94 ? -19.575 25.002 -5.686 1.00 20.31 93 VAL A CA 1
ATOM 743 C C . VAL A 1 94 ? -19.141 26.445 -5.952 1.00 19.68 93 VAL A C 1
ATOM 744 O O . VAL A 1 94 ? -19.941 27.274 -6.383 1.00 19.49 93 VAL A O 1
ATOM 748 N N . GLY A 1 95 ? -17.877 26.752 -5.680 1.00 19.96 94 GLY A N 1
ATOM 749 C CA . GLY A 1 95 ? -17.397 28.093 -5.974 1.00 18.18 94 GLY A CA 1
ATOM 750 C C . GLY A 1 95 ? -16.990 29.086 -4.901 1.00 17.57 94 GLY A C 1
ATOM 751 O O . GLY A 1 95 ? -16.530 30.174 -5.252 1.00 16.67 94 GLY A O 1
ATOM 752 N N . GLN A 1 96 ? -17.160 28.771 -3.620 1.00 15.36 95 GLN A N 1
ATOM 753 C CA . GLN A 1 96 ? -16.739 29.726 -2.603 1.00 15.52 95 GLN A CA 1
ATOM 754 C C . GLN A 1 96 ? -15.230 29.546 -2.441 1.00 15.74 95 GLN A C 1
ATOM 755 O O . GLN A 1 96 ? -14.753 28.748 -1.635 1.00 15.98 95 GLN A O 1
ATOM 761 N N . LYS A 1 97 ? -14.493 30.291 -3.252 1.00 15.24 96 LYS A N 1
ATOM 762 C CA . LYS A 1 97 ? -13.041 30.234 -3.259 1.00 15.76 96 LYS A CA 1
ATOM 763 C C . LYS A 1 97 ? -12.603 31.496 -3.989 1.00 15.77 96 LYS A C 1
ATOM 764 O O . LYS A 1 97 ? -13.333 32.015 -4.827 1.00 16.16 96 LYS A O 1
ATOM 770 N N . LEU A 1 98 ? -11.424 32.000 -3.659 1.00 16.51 97 LEU A N 1
ATOM 771 C CA . LEU A 1 98 ? -10.956 33.219 -4.287 1.00 16.04 97 LEU A CA 1
ATOM 772 C C . LEU A 1 98 ? -9.506 33.087 -4.69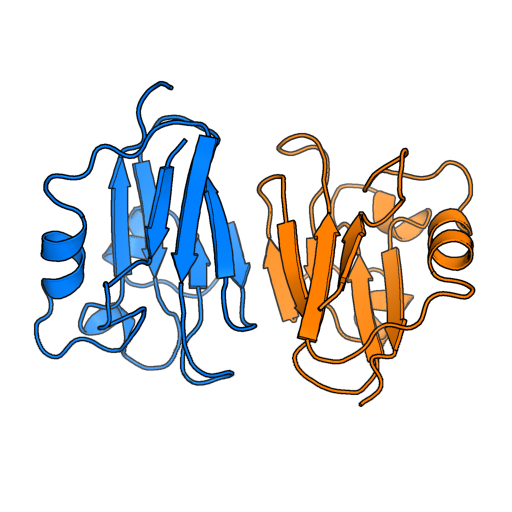4 1.00 17.10 97 LEU A C 1
ATOM 773 O O . LEU A 1 98 ? -8.688 32.598 -3.921 1.00 16.99 97 LEU A O 1
ATOM 778 N N . SER A 1 99 ? -9.204 33.530 -5.912 1.00 17.87 98 SER A N 1
ATOM 779 C CA . SER A 1 99 ? -7.860 33.479 -6.473 1.00 19.20 98 SER A CA 1
ATOM 780 C C . SER A 1 99 ? -7.451 34.874 -6.926 1.00 17.78 98 SER A C 1
ATOM 781 O O . SER A 1 99 ? -8.113 35.469 -7.776 1.00 18.01 98 SER A O 1
ATOM 784 N N . ILE A 1 100 ? -6.368 35.405 -6.371 1.00 17.34 99 ILE A N 1
ATOM 785 C CA . ILE A 1 100 ? -5.927 36.738 -6.772 1.00 16.91 99 ILE A CA 1
ATOM 786 C C . ILE A 1 100 ? -4.432 36.802 -7.023 1.00 17.42 99 ILE A C 1
ATOM 787 O O . ILE A 1 100 ? -3.682 35.906 -6.654 1.00 16.27 99 ILE A O 1
ATOM 792 N N . ASN A 1 101 ? -4.007 37.879 -7.668 1.00 18.16 100 ASN A N 1
ATOM 793 C CA . ASN A 1 101 ? -2.597 38.082 -7.927 1.00 19.22 100 ASN A CA 1
ATOM 794 C C . ASN A 1 101 ? -2.223 39.442 -7.366 1.00 19.31 100 ASN A C 1
ATOM 795 O O . ASN A 1 101 ? -2.738 40.468 -7.803 1.00 20.48 100 ASN A O 1
ATOM 800 N N . VAL A 1 102 ? -1.326 39.439 -6.389 1.00 18.14 101 VAL A N 1
ATOM 801 C CA . VAL A 1 102 ? -0.894 40.663 -5.738 1.00 17.46 101 VAL A CA 1
ATOM 802 C C . VAL A 1 102 ? 0.347 41.254 -6.403 1.00 17.73 101 VAL A C 1
ATOM 803 O O . VAL A 1 102 ? 1.322 40.545 -6.642 1.00 17.13 101 VAL A O 1
ATOM 807 N N . VAL A 1 103 ? 0.308 42.546 -6.701 1.00 17.95 102 VAL A N 1
ATOM 808 C CA . VAL A 1 103 ? 1.449 43.209 -7.318 1.00 19.71 102 VAL A CA 1
ATOM 809 C C . VAL A 1 103 ? 1.999 44.275 -6.370 1.00 20.39 102 VAL A C 1
ATOM 810 O O . VAL A 1 103 ? 1.491 44.438 -5.259 1.00 19.25 102 VAL A O 1
ATOM 814 N N . GLY A 1 104 ? 3.029 45.001 -6.807 1.00 21.51 103 GLY A N 1
ATOM 815 C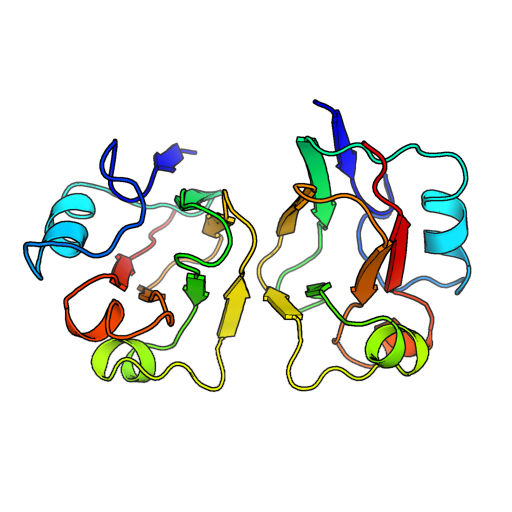 CA . GLY A 1 104 ? 3.641 46.026 -5.966 1.00 23.49 103 GLY A CA 1
ATOM 816 C C . GLY A 1 104 ? 2.749 47.153 -5.469 1.00 25.53 103 GLY A C 1
ATOM 817 O O . GLY A 1 104 ? 1.702 47.437 -6.053 1.00 25.37 103 GLY A O 1
ATOM 818 N N . ALA A 1 105 ? 3.174 47.810 -4.390 1.00 26.58 104 ALA A N 1
ATOM 819 C CA . ALA A 1 105 ? 2.421 48.915 -3.791 1.00 27.40 104 ALA A CA 1
ATOM 820 C C . ALA A 1 105 ? 2.499 50.217 -4.592 1.00 28.36 104 ALA A C 1
ATOM 821 O O . ALA A 1 105 ? 1.471 50.801 -4.949 1.00 28.81 104 ALA A O 1
ATOM 823 N N . MET B 1 1 ? -15.942 47.729 21.099 1.00 38.24 0 MET B N 1
ATOM 824 C CA . MET B 1 1 ? -15.504 48.932 20.336 1.00 36.96 0 MET B CA 1
ATOM 825 C C . MET B 1 1 ? -14.150 49.428 20.836 1.00 36.31 0 MET B C 1
ATOM 826 O O . MET B 1 1 ? -13.951 50.625 21.033 1.00 35.94 0 MET B O 1
ATOM 831 N N . GLU B 1 2 ? -13.223 48.494 21.038 1.00 35.39 1 GLU B N 1
ATOM 832 C CA . GLU B 1 2 ? -11.881 48.829 21.505 1.00 33.57 1 GLU B CA 1
ATOM 833 C C . GLU B 1 2 ? -10.851 47.876 20.903 1.00 31.73 1 GLU B C 1
ATOM 834 O O . GLU B 1 2 ? -11.010 46.657 20.959 1.00 31.40 1 GLU B O 1
ATOM 840 N N . ASP B 1 3 ? -9.792 48.447 20.332 1.00 30.74 2 ASP B N 1
ATOM 841 C CA . ASP B 1 3 ? -8.733 47.676 19.689 1.00 29.65 2 ASP B CA 1
ATOM 842 C C . ASP B 1 3 ? -7.480 47.567 20.553 1.00 27.87 2 ASP B C 1
ATOM 843 O O . ASP B 1 3 ? -6.909 48.576 20.971 1.00 28.89 2 ASP B O 1
ATOM 848 N N . TYR B 1 4 ? -7.060 46.334 20.810 1.00 25.09 3 TYR B N 1
ATOM 849 C CA . TYR B 1 4 ? -5.885 46.075 21.635 1.00 24.16 3 TYR B CA 1
ATOM 850 C C . TYR B 1 4 ? -4.692 45.558 20.831 1.00 22.14 3 TYR B C 1
ATOM 851 O O . TYR B 1 4 ? -4.847 44.694 19.969 1.00 20.13 3 TYR B O 1
ATOM 860 N N . ASP B 1 5 ? -3.506 46.088 21.120 1.00 20.84 4 ASP B N 1
ATOM 861 C CA . ASP B 1 5 ? -2.279 45.638 20.464 1.00 20.79 4 ASP B CA 1
ATOM 862 C C . ASP B 1 5 ? -1.624 44.696 21.466 1.00 19.03 4 ASP B C 1
ATOM 863 O O . ASP B 1 5 ? -1.042 45.136 22.455 1.00 17.74 4 ASP B O 1
ATOM 868 N N . VAL B 1 6 ? -1.751 43.398 21.220 1.00 17.75 5 VAL B N 1
ATOM 869 C CA . VAL B 1 6 ? -1.195 42.401 22.123 1.00 17.23 5 VAL B CA 1
ATOM 870 C C . VAL B 1 6 ? 0.297 42.648 22.338 1.00 17.43 5 VAL B C 1
ATOM 871 O O . VAL B 1 6 ? 1.079 42.668 21.387 1.00 17.41 5 VAL B O 1
ATOM 875 N N . GLY B 1 7 ? 0.670 42.856 23.594 1.00 17.52 6 GLY B N 1
ATOM 876 C CA . GLY B 1 7 ? 2.059 43.114 23.926 1.00 18.36 6 GLY B CA 1
ATOM 877 C C . GLY B 1 7 ? 2.392 44.593 23.929 1.00 19.98 6 GLY B C 1
ATOM 878 O O . GLY B 1 7 ? 3.483 44.988 24.351 1.00 19.56 6 GLY B O 1
ATOM 879 N N . GLY B 1 8 ? 1.451 45.416 23.469 1.00 20.28 7 GLY B N 1
ATOM 880 C CA . GLY B 1 8 ? 1.680 46.847 23.419 1.00 21.53 7 GLY B CA 1
ATOM 881 C C . GLY B 1 8 ? 2.878 47.149 22.536 1.00 22.09 7 GLY B C 1
ATOM 882 O O . GLY B 1 8 ? 2.984 46.623 21.424 1.00 21.40 7 GLY B O 1
ATOM 883 N N . ASP B 1 9 ? 3.783 47.986 23.039 1.00 22.16 8 ASP B N 1
ATOM 884 C CA . ASP B 1 9 ? 4.992 48.369 22.310 1.00 23.24 8 ASP B CA 1
ATOM 885 C C . ASP B 1 9 ? 5.802 47.194 21.805 1.00 23.44 8 ASP B C 1
ATOM 886 O O . ASP B 1 9 ? 6.309 47.211 20.678 1.00 24.97 8 ASP B O 1
ATOM 891 N N . MET B 1 10 ? 5.942 46.184 22.649 1.00 22.83 9 MET B N 1
ATOM 892 C CA . MET B 1 10 ? 6.700 44.995 22.297 1.00 22.94 9 MET B CA 1
ATOM 893 C C . MET B 1 10 ? 5.984 44.099 21.268 1.00 21.19 9 MET B C 1
ATOM 894 O O . MET B 1 10 ? 6.589 43.171 20.715 1.00 20.56 9 MET B O 1
ATOM 899 N N . GLU B 1 11 ? 4.718 44.398 20.985 1.00 18.50 10 GLU B N 1
ATOM 900 C CA . GLU B 1 11 ? 3.940 43.612 20.040 1.00 18.38 10 GLU B CA 1
ATOM 901 C C . GLU B 1 11 ? 4.025 42.139 20.437 1.00 17.11 10 GLU B C 1
ATOM 902 O O . GLU B 1 11 ? 4.272 41.811 21.604 1.00 17.34 10 GLU B O 1
ATOM 908 N N . TRP B 1 12 ? 3.783 41.274 19.462 1.00 15.24 11 TRP B N 1
ATOM 909 C CA . TRP B 1 12 ? 3.773 39.829 19.633 1.00 15.51 11 TRP B CA 1
ATOM 910 C C . TRP B 1 12 ? 5.148 39.266 19.345 1.00 16.17 11 TRP B C 1
ATOM 911 O O . TRP B 1 12 ? 5.491 39.041 18.185 1.00 15.88 11 TRP B O 1
ATOM 922 N N . LYS B 1 13 ? 5.934 39.026 20.389 1.00 16.45 12 LYS B N 1
ATOM 923 C CA . LYS B 1 13 ? 7.271 38.478 20.193 1.00 17.08 12 LYS B CA 1
ATOM 924 C C . LYS B 1 13 ? 7.648 37.444 21.247 1.00 17.31 12 LYS B C 1
ATOM 925 O O . LYS B 1 13 ? 6.857 37.148 22.140 1.00 16.36 12 LYS B O 1
ATOM 931 N N . ARG B 1 14 ? 8.846 36.877 21.141 1.00 16.83 13 ARG B N 1
ATOM 932 C CA . ARG B 1 14 ? 9.288 35.889 22.117 1.00 16.85 13 ARG B CA 1
ATOM 933 C C . ARG B 1 14 ? 9.821 36.659 23.334 1.00 16.76 13 ARG B C 1
ATOM 934 O O . ARG B 1 14 ? 10.842 37.348 23.262 1.00 15.82 13 ARG B O 1
ATOM 942 N N . PRO B 1 15 ? 9.112 36.564 24.470 1.00 16.54 14 PRO B N 1
ATOM 943 C CA . PRO B 1 15 ? 9.480 37.251 25.714 1.00 17.13 14 PRO B CA 1
ATOM 944 C C . PRO B 1 15 ? 10.677 36.692 26.480 1.00 17.59 14 PRO B C 1
ATOM 945 O O . PRO B 1 15 ? 10.939 35.493 26.450 1.00 16.94 14 PRO B O 1
ATOM 949 N N . SER B 1 16 ? 11.387 37.581 27.171 1.00 19.59 15 SER B N 1
ATOM 950 C CA . SER B 1 16 ? 12.542 37.202 27.983 1.00 20.98 15 SER B CA 1
ATOM 951 C C . SER B 1 16 ? 12.001 36.730 29.322 1.00 21.68 15 SER B C 1
ATOM 952 O O . SER B 1 16 ? 12.648 35.976 30.050 1.00 21.75 15 SER B O 1
ATOM 955 N N . ASP B 1 17 ? 10.799 37.200 29.637 1.00 22.43 16 ASP B N 1
ATOM 956 C CA . ASP B 1 17 ? 10.114 36.856 30.875 1.00 23.05 16 ASP B CA 1
ATOM 957 C C . ASP B 1 17 ? 8.846 36.108 30.473 1.00 22.74 16 ASP B C 1
ATOM 958 O O . ASP B 1 17 ? 8.044 36.620 29.699 1.00 22.81 16 ASP B O 1
ATOM 963 N N . PRO B 1 18 ? 8.654 34.880 30.982 1.00 23.14 17 PRO B N 1
ATOM 964 C CA . PRO B 1 18 ? 7.451 34.131 30.608 1.00 23.63 17 PRO B CA 1
ATOM 965 C C . PRO B 1 18 ? 6.157 34.676 31.205 1.00 23.18 17 PRO B C 1
ATOM 966 O O . PRO B 1 18 ? 5.080 34.150 30.945 1.00 23.88 17 PRO B O 1
ATOM 970 N N . LYS B 1 19 ? 6.261 35.737 31.996 1.00 22.04 18 LYS B N 1
ATOM 971 C CA . LYS B 1 19 ? 5.077 36.331 32.608 1.00 22.03 18 LYS B CA 1
ATOM 972 C C . LYS B 1 19 ? 4.642 37.607 31.876 1.00 20.83 18 LYS B C 1
ATOM 973 O O . LYS B 1 19 ? 3.648 38.242 32.240 1.00 19.08 18 LYS B O 1
ATOM 979 N N . PHE B 1 20 ? 5.385 37.955 30.826 1.00 18.06 19 PHE B N 1
ATOM 980 C CA . PHE B 1 20 ? 5.125 39.162 30.043 1.00 17.46 19 PHE B CA 1
ATOM 981 C C . PHE B 1 20 ? 3.692 39.375 29.535 1.00 17.44 19 PHE B C 1
ATOM 982 O O . PHE B 1 20 ? 3.153 40.478 29.648 1.00 15.69 19 PHE B O 1
ATOM 990 N N . TYR B 1 21 ? 3.088 38.347 28.955 1.00 16.86 20 TYR B N 1
ATOM 991 C CA . TYR B 1 21 ? 1.733 38.512 28.445 1.00 19.62 20 TYR B CA 1
ATOM 992 C C . TYR B 1 21 ? 0.699 38.345 29.544 1.00 19.53 20 TYR B C 1
ATOM 993 O O . TYR B 1 21 ? -0.438 38.781 29.397 1.00 19.33 20 TYR B O 1
ATOM 1002 N N . ILE B 1 22 ? 1.090 37.727 30.649 1.00 20.52 21 ILE B N 1
ATOM 1003 C CA . ILE B 1 22 ? 0.167 37.583 31.765 1.00 21.31 21 ILE B CA 1
ATOM 1004 C C . ILE B 1 22 ? 0.044 38.981 32.352 1.00 22.43 21 ILE B C 1
ATOM 1005 O O . ILE B 1 22 ? -1.042 39.421 32.730 1.00 23.68 21 ILE B O 1
ATOM 1010 N N . THR B 1 23 ? 1.178 39.679 32.412 1.00 22.01 22 THR B N 1
ATOM 1011 C CA . THR B 1 23 ? 1.235 41.035 32.934 1.00 21.72 22 THR B CA 1
ATOM 1012 C C . THR B 1 23 ? 0.532 42.020 32.000 1.00 21.88 22 THR B C 1
ATOM 1013 O O . THR B 1 23 ? -0.170 42.925 32.455 1.00 21.33 22 THR B O 1
ATOM 1017 N N . TRP B 1 24 ? 0.720 41.843 30.691 1.00 21.58 23 TRP B N 1
ATOM 1018 C CA . TRP B 1 24 ? 0.093 42.729 29.707 1.00 21.57 23 TRP B CA 1
ATOM 1019 C C . TRP B 1 24 ? -1.434 42.662 29.744 1.00 22.52 23 TRP B C 1
ATOM 1020 O O . TRP B 1 24 ? -2.102 43.675 29.555 1.00 23.96 23 TRP B O 1
ATOM 1031 N N . ALA B 1 25 ? -1.980 41.473 29.978 1.00 22.54 24 ALA B N 1
ATOM 1032 C CA . ALA B 1 25 ? -3.430 41.293 30.012 1.00 23.79 24 ALA B CA 1
ATOM 1033 C C . ALA B 1 25 ? -4.034 41.539 31.396 1.00 24.47 24 ALA B C 1
ATOM 1034 O O . ALA B 1 25 ? -5.244 41.757 31.531 1.00 24.94 24 ALA B O 1
ATOM 1036 N N . THR B 1 26 ? -3.181 41.478 32.416 1.00 25.29 25 THR B N 1
ATOM 1037 C CA . THR B 1 26 ? -3.575 41.766 33.799 1.00 26.13 25 THR B CA 1
ATOM 1038 C C . THR B 1 26 ? -4.255 43.121 33.802 1.00 27.23 25 THR B C 1
ATOM 1039 O O . THR B 1 26 ? -3.631 44.098 33.409 1.00 27.43 25 THR B O 1
ATOM 1043 N N . GLY B 1 27 ? -5.493 43.217 34.265 1.00 27.40 26 GLY B N 1
ATOM 1044 C CA . GLY B 1 27 ? -6.116 44.530 34.328 1.00 27.39 26 GLY B CA 1
ATOM 1045 C C . GLY B 1 27 ? -7.086 44.888 33.218 1.00 26.89 26 GLY B C 1
ATOM 1046 O O . GLY B 1 27 ? -8.112 45.529 33.458 1.00 25.67 26 GLY B O 1
ATOM 1047 N N . LYS B 1 28 ? -6.789 44.462 32.000 1.00 25.59 27 LYS B N 1
ATOM 1048 C CA . LYS B 1 28 ? -7.660 44.792 30.886 1.00 25.05 27 LYS B CA 1
ATOM 1049 C C . LYS B 1 28 ? -8.988 44.047 30.852 1.00 24.35 27 LYS B C 1
ATOM 1050 O O . LYS B 1 28 ? -9.093 42.895 31.276 1.00 24.09 27 LYS B O 1
ATOM 1056 N N . THR B 1 29 ? -10.009 44.726 30.345 1.00 25.45 28 THR B N 1
ATOM 1057 C CA . THR B 1 29 ? -11.325 44.122 30.217 1.00 25.56 28 THR B CA 1
ATOM 1058 C C . THR B 1 29 ? -11.550 43.853 28.735 1.00 26.06 28 THR B C 1
ATOM 1059 O O . THR B 1 29 ? -11.498 44.770 27.917 1.00 26.59 28 THR B O 1
ATOM 1063 N N . PHE B 1 30 ? -11.759 42.592 28.381 1.00 25.74 29 PHE B N 1
ATOM 1064 C CA . PHE B 1 30 ? -12.003 42.260 26.988 1.00 26.55 29 PHE B CA 1
ATOM 1065 C C . PHE B 1 30 ? -13.490 41.968 26.853 1.00 25.91 29 PHE B C 1
ATOM 1066 O O . PHE B 1 30 ? -14.008 41.033 27.459 1.00 25.61 29 PHE B O 1
ATOM 1074 N N . ARG B 1 31 ? -14.170 42.802 26.072 1.00 26.61 30 ARG B N 1
ATOM 1075 C CA . ARG B 1 31 ? -15.611 42.678 25.861 1.00 26.28 30 ARG B CA 1
ATOM 1076 C C . ARG B 1 31 ? -15.950 42.185 24.460 1.00 26.03 30 ARG B C 1
ATOM 1077 O O . ARG B 1 31 ? -15.185 42.399 23.515 1.00 23.72 30 ARG B O 1
ATOM 1085 N N . VAL B 1 32 ? -17.099 41.523 24.322 1.00 25.89 31 VAL B N 1
ATOM 1086 C CA . VAL B 1 32 ? -17.518 41.059 23.008 1.00 26.48 31 VAL B CA 1
ATOM 1087 C C . VAL B 1 32 ? -17.530 42.327 22.161 1.00 26.06 31 VAL B C 1
ATOM 1088 O O . VAL B 1 32 ? -17.954 43.387 22.627 1.00 26.53 31 VAL B O 1
ATOM 1092 N N . GLY B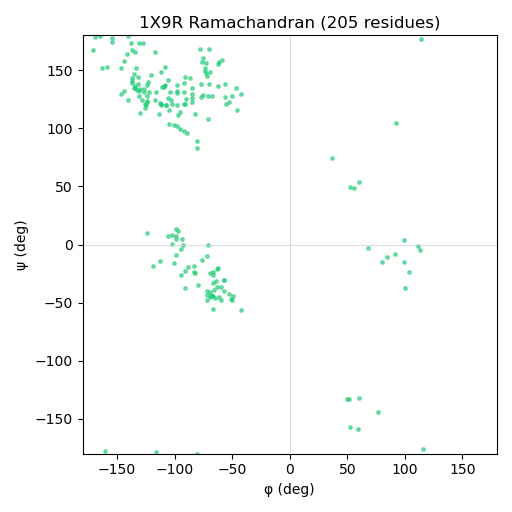 1 33 ? -17.035 42.229 20.933 1.00 26.42 32 GLY B N 1
ATOM 1093 C CA . GLY B 1 33 ? -16.991 43.400 20.081 1.00 25.81 32 GLY B CA 1
ATOM 1094 C C . GLY B 1 33 ? -15.587 43.977 19.980 1.00 26.06 32 GLY B C 1
ATOM 1095 O O . GLY B 1 33 ? -15.269 44.666 19.010 1.00 25.85 32 GLY B O 1
ATOM 1096 N N . ASP B 1 34 ? -14.742 43.701 20.971 1.00 25.26 33 ASP B N 1
ATOM 1097 C CA . ASP B 1 34 ? -13.370 44.209 20.948 1.00 24.94 33 ASP B CA 1
ATOM 1098 C C . ASP B 1 34 ? -12.503 43.441 19.956 1.00 24.24 33 ASP B C 1
ATOM 1099 O O . ASP B 1 34 ? -12.834 42.321 19.559 1.00 24.47 33 ASP B O 1
ATOM 1104 N N . GLU B 1 35 ? -11.390 44.053 19.563 1.00 23.79 34 GLU B N 1
ATOM 1105 C CA . GLU B 1 35 ? -10.474 43.424 18.614 1.00 23.30 34 GLU B CA 1
ATOM 1106 C C . GLU B 1 35 ? -9.055 43.289 19.156 1.00 21.09 34 GLU B C 1
ATOM 1107 O O . GLU B 1 35 ? -8.537 44.183 19.823 1.00 21.47 34 GLU B O 1
ATOM 1113 N N . LEU B 1 36 ? -8.442 42.155 18.855 1.00 18.65 35 LEU B N 1
ATOM 1114 C CA . LEU B 1 36 ? -7.067 41.881 19.257 1.00 17.36 35 LEU B CA 1
ATOM 1115 C C . LEU B 1 36 ? -6.213 41.924 18.004 1.00 17.42 35 LEU B C 1
ATOM 1116 O O . LEU B 1 36 ? -6.594 41.374 16.974 1.00 16.16 35 LEU B O 1
ATOM 1121 N N . GLU B 1 37 ? -5.059 42.575 18.092 1.00 17.29 36 GLU B N 1
ATOM 1122 C CA . GLU B 1 37 ? -4.151 42.613 16.960 1.00 17.30 36 GLU B CA 1
ATOM 1123 C C . GLU B 1 37 ? -2.789 42.085 17.384 1.00 17.25 36 GLU B C 1
ATOM 1124 O O . GLU B 1 37 ? -2.226 42.538 18.380 1.00 16.29 36 GLU B O 1
ATOM 1130 N N . PHE B 1 38 ? -2.272 41.120 16.633 1.00 16.91 37 PHE B N 1
ATOM 1131 C CA . PHE B 1 38 ? -0.952 40.565 16.920 1.00 16.28 37 PHE B CA 1
ATOM 1132 C C . PHE B 1 38 ? -0.056 40.965 15.756 1.00 16.55 37 PHE B C 1
ATOM 1133 O O . PHE B 1 38 ? -0.253 40.507 14.626 1.00 17.67 37 PHE B O 1
ATOM 1141 N N . ASP B 1 39 ? 0.919 41.831 16.032 1.00 16.46 38 ASP B N 1
ATOM 1142 C CA . ASP B 1 39 ? 1.841 42.294 15.002 1.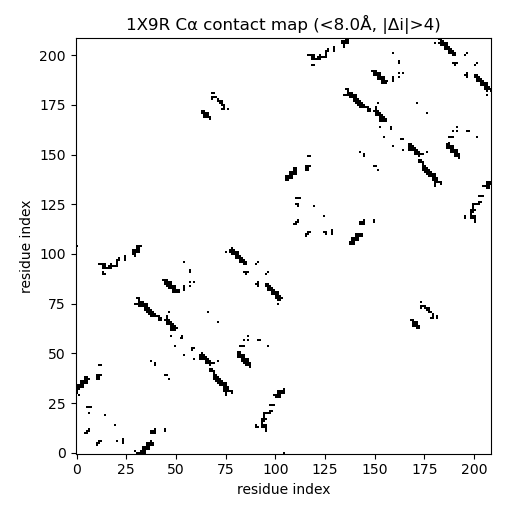00 16.71 38 ASP B CA 1
ATOM 1143 C C . ASP B 1 39 ? 3.202 41.640 15.187 1.00 15.01 38 ASP B C 1
ATOM 1144 O O . ASP B 1 39 ? 3.667 41.458 16.318 1.00 13.77 38 ASP B O 1
ATOM 1149 N N . PHE B 1 40 ? 3.831 41.290 14.072 1.00 14.65 39 PHE B N 1
ATOM 1150 C CA . PHE B 1 40 ? 5.126 40.627 14.098 1.00 17.00 39 PHE B CA 1
ATOM 1151 C C . PHE B 1 40 ? 5.708 40.599 12.693 1.00 16.76 39 PHE B C 1
ATOM 1152 O O . PHE B 1 40 ? 5.080 41.067 11.749 1.00 16.11 39 PHE B O 1
ATOM 1160 N N . ALA B 1 41 ? 6.908 40.046 12.555 1.00 17.72 40 ALA B N 1
ATOM 1161 C CA . ALA B 1 41 ? 7.539 39.969 11.249 1.00 17.52 40 ALA B CA 1
ATOM 1162 C C . ALA B 1 41 ? 7.206 38.653 10.560 1.00 17.85 40 ALA B C 1
ATOM 1163 O O . ALA B 1 41 ? 7.189 37.596 11.187 1.00 18.24 40 ALA B O 1
ATOM 1165 N N . ALA B 1 42 ? 6.933 38.731 9.260 1.00 18.47 41 ALA B N 1
ATOM 1166 C CA . ALA B 1 42 ? 6.599 37.560 8.462 1.00 17.65 41 ALA B CA 1
ATOM 1167 C C . ALA B 1 42 ? 7.501 36.362 8.783 1.00 16.83 41 ALA B C 1
ATOM 1168 O O . ALA B 1 42 ? 8.726 36.486 8.816 1.00 17.73 41 ALA B O 1
ATOM 1170 N N . GLY B 1 43 ? 6.875 35.219 9.030 1.00 16.45 42 GLY B N 1
ATOM 1171 C CA . GLY B 1 43 ? 7.599 33.991 9.322 1.00 17.17 42 GLY B CA 1
ATOM 1172 C C . GLY B 1 43 ? 8.374 33.896 10.627 1.00 17.48 42 GLY B C 1
ATOM 1173 O O . GLY B 1 43 ? 8.941 32.840 10.935 1.00 19.04 42 GLY B O 1
ATOM 1174 N N . MET B 1 44 ? 8.401 34.973 11.402 1.00 16.57 43 MET B N 1
ATOM 1175 C CA . MET B 1 44 ? 9.137 34.967 12.665 1.00 16.29 43 MET B CA 1
ATOM 1176 C C . MET B 1 44 ? 8.267 34.532 13.836 1.00 15.96 43 MET B C 1
ATOM 1177 O O . MET B 1 44 ? 8.766 34.065 14.864 1.00 13.74 43 MET B O 1
ATOM 1182 N N . HIS B 1 45 ? 6.959 34.692 13.670 1.00 16.16 44 HIS B N 1
ATOM 1183 C CA . HIS B 1 45 ? 5.986 34.324 14.693 1.00 16.93 44 HIS B CA 1
ATOM 1184 C C . HIS B 1 45 ? 4.672 34.038 13.998 1.00 17.73 44 HIS B C 1
ATOM 1185 O O . HIS B 1 45 ? 4.538 34.256 12.800 1.00 18.51 44 HIS B O 1
ATOM 1192 N N . ASP B 1 46 ? 3.696 33.563 14.759 1.00 17.08 45 ASP B N 1
ATOM 1193 C CA . ASP B 1 46 ? 2.379 33.321 14.192 1.00 16.48 45 ASP B CA 1
ATOM 1194 C C . ASP B 1 46 ? 1.383 33.271 15.328 1.00 15.61 45 ASP B C 1
ATOM 1195 O O . ASP B 1 46 ? 1.748 33.509 16.488 1.00 17.27 45 ASP B O 1
ATOM 1200 N N . VAL B 1 47 ? 0.126 33.000 14.996 1.00 13.80 46 VAL B N 1
ATOM 1201 C CA . VAL B 1 47 ? -0.923 32.909 15.996 1.00 12.84 46 VAL B CA 1
ATOM 1202 C C . VAL B 1 47 ? -1.755 31.663 15.777 1.00 12.99 46 VAL B C 1
ATOM 1203 O O . VAL B 1 47 ? -2.175 31.357 14.660 1.00 14.23 46 VAL B O 1
ATOM 1207 N N . ALA B 1 48 ? -1.983 30.946 16.866 1.00 13.57 47 ALA B N 1
ATOM 1208 C CA . ALA B 1 48 ? -2.796 29.748 16.843 1.00 14.83 47 ALA B CA 1
ATOM 1209 C C . ALA B 1 48 ? -3.816 29.959 17.954 1.00 15.13 47 ALA B C 1
ATOM 1210 O O . ALA B 1 48 ? -3.445 30.248 19.092 1.00 14.55 47 ALA B O 1
ATOM 1212 N N . VAL B 1 49 ? -5.097 29.874 17.616 1.00 15.60 48 VAL B N 1
ATOM 1213 C CA . VAL B 1 49 ? -6.154 30.013 18.613 1.00 16.49 48 VAL B CA 1
ATOM 1214 C C . VAL B 1 49 ? -6.355 28.580 19.054 1.00 17.12 48 VAL B C 1
ATOM 1215 O O . VAL B 1 49 ? -6.684 27.724 18.234 1.00 18.40 48 VAL B O 1
ATOM 1219 N N . VAL B 1 50 ? -6.162 28.309 20.337 1.00 17.84 49 VAL B N 1
ATOM 1220 C CA . VAL B 1 50 ? -6.263 26.936 20.816 1.00 19.15 49 VAL B CA 1
ATOM 1221 C C . VAL B 1 50 ? -7.132 26.690 22.045 1.00 20.04 49 VAL B C 1
ATOM 1222 O O . VAL B 1 50 ? -7.617 27.621 22.684 1.00 19.37 49 VAL B O 1
ATOM 1226 N N . THR B 1 51 ? -7.304 25.414 22.372 1.00 22.27 50 THR B N 1
ATOM 1227 C CA . THR B 1 51 ? -8.088 25.031 23.534 1.00 24.72 50 THR B CA 1
ATOM 1228 C C . THR B 1 51 ? -7.219 25.244 24.769 1.00 25.56 50 THR B C 1
ATOM 1229 O O . THR B 1 51 ? -6.014 25.476 24.653 1.00 24.24 50 THR B O 1
ATOM 1233 N N . LYS B 1 52 ? -7.835 25.188 25.946 1.00 25.82 51 LYS B N 1
ATOM 1234 C CA . LYS B 1 52 ? -7.113 25.390 27.197 1.00 26.96 51 LYS B CA 1
ATOM 1235 C C . LYS B 1 52 ? -5.982 24.373 27.395 1.00 27.68 51 LYS B C 1
ATOM 1236 O O . LYS B 1 52 ? -4.925 24.704 27.931 1.00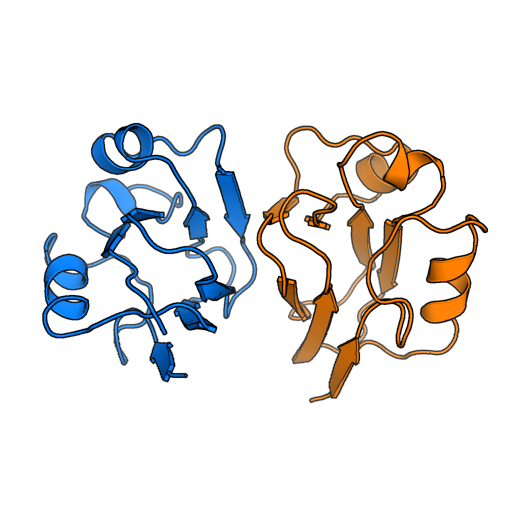 27.10 51 LYS B O 1
ATOM 1242 N N . ASP B 1 53 ? -6.223 23.138 26.960 1.00 29.15 52 ASP B N 1
ATOM 1243 C CA . ASP B 1 53 ? -5.246 22.055 27.087 1.00 30.18 52 ASP B CA 1
ATOM 1244 C C . ASP B 1 53 ? -4.049 22.292 26.173 1.00 29.55 52 ASP B C 1
ATOM 1245 O O . ASP B 1 53 ? -2.895 22.127 26.578 1.00 29.24 52 ASP B O 1
ATOM 1250 N N . ALA B 1 54 ? -4.337 22.668 24.929 1.00 28.23 53 ALA B N 1
ATOM 1251 C CA . ALA B 1 54 ? -3.297 22.926 23.943 1.00 26.94 53 ALA B CA 1
ATOM 1252 C C . ALA B 1 54 ? -2.509 24.159 24.362 1.00 25.64 53 ALA B C 1
ATOM 1253 O O . ALA B 1 54 ? -1.334 24.313 24.018 1.00 25.09 53 ALA B O 1
ATOM 1255 N N . PHE B 1 55 ? -3.171 25.033 25.115 1.00 24.15 54 PHE B N 1
ATOM 1256 C CA . PHE B 1 55 ? -2.558 26.256 25.623 1.00 24.10 54 PHE B CA 1
ATOM 1257 C C . PHE B 1 55 ? -1.564 25.916 26.730 1.00 24.76 54 PHE B C 1
ATOM 1258 O O . PHE B 1 55 ? -0.435 26.412 26.739 1.00 24.20 54 PHE B O 1
ATOM 1266 N N . ASP B 1 56 ? -1.991 25.073 27.667 1.00 25.03 55 ASP B N 1
ATOM 1267 C CA . ASP B 1 56 ? -1.134 24.676 28.780 1.00 26.40 55 ASP B CA 1
ATOM 1268 C C . ASP B 1 56 ? 0.068 23.832 28.345 1.00 26.56 55 ASP B C 1
ATOM 1269 O O . ASP B 1 56 ? 1.138 23.920 28.944 1.00 27.12 55 ASP B O 1
ATOM 1274 N N . ASN B 1 57 ? -0.100 23.017 27.309 1.00 26.63 56 ASN B N 1
ATOM 1275 C CA . ASN B 1 57 ? 0.989 22.153 26.862 1.00 26.22 56 ASN B CA 1
ATOM 1276 C C . ASN B 1 57 ? 1.664 22.589 25.575 1.00 24.90 56 ASN B C 1
ATOM 1277 O O . ASN B 1 57 ? 2.503 21.869 25.031 1.00 23.10 56 ASN B O 1
ATOM 1282 N N . CYS B 1 58 ? 1.302 23.774 25.096 1.00 24.02 57 CYS B N 1
ATOM 1283 C CA . CYS B 1 58 ? 1.880 24.305 23.872 1.00 23.98 57 CYS B CA 1
ATOM 1284 C C . CYS B 1 58 ? 1.775 23.308 22.722 1.00 25.22 57 CYS B C 1
ATOM 1285 O O . CYS B 1 58 ? 2.785 23.040 22.069 1.00 25.74 57 CYS B O 1
ATOM 1288 N N . LYS B 1 59 ? 0.597 22.745 22.485 1.00 26.32 58 LYS B N 1
ATOM 1289 C CA . LYS B 1 59 ? 0.449 21.787 21.402 1.00 27.33 58 LYS B CA 1
ATOM 1290 C C . LYS B 1 59 ? 0.074 22.633 20.200 1.00 27.50 58 LYS B C 1
ATOM 1291 O O . LYS B 1 59 ? -0.867 23.428 20.229 1.00 26.59 58 LYS B O 1
ATOM 1297 N N . LYS B 1 60 ? 0.845 22.482 19.143 1.00 27.34 59 LYS B N 1
ATOM 1298 C CA . LYS B 1 60 ? 0.614 23.310 17.994 1.00 28.25 59 LYS B CA 1
ATOM 1299 C C . LYS B 1 60 ? -0.147 22.582 16.939 1.00 28.80 59 LYS B C 1
ATOM 1300 O O . LYS B 1 60 ? -0.731 23.200 16.067 1.00 28.64 59 LYS B O 1
ATOM 1306 N N . GLU B 1 61 ? -0.273 21.248 16.933 1.00 28.28 60 GLU B N 1
ATOM 1307 C CA . GLU B 1 61 ? -1.040 20.529 15.847 1.00 29.67 60 GLU B CA 1
ATOM 1308 C C . GLU B 1 61 ? -2.593 20.774 15.896 1.00 28.64 60 GLU B C 1
ATOM 1309 O O . GLU B 1 61 ? -3.140 20.962 16.982 1.00 27.34 60 GLU B O 1
ATOM 1315 N N . ASN B 1 62 ? -3.295 20.768 14.740 1.00 28.40 61 ASN B N 1
ATOM 1316 C CA . ASN B 1 62 ? -4.743 21.024 14.681 1.00 28.78 61 ASN B CA 1
ATOM 1317 C C . ASN B 1 62 ? -5.267 22.110 15.687 1.00 28.25 61 ASN B C 1
ATOM 1318 O O . ASN B 1 62 ? -5.896 21.783 16.699 1.00 28.88 61 ASN B O 1
ATOM 1323 N N . PRO B 1 63 ? -5.031 23.422 15.443 1.00 26.36 62 PRO B N 1
ATOM 1324 C CA . PRO B 1 63 ? -5.439 24.642 16.219 1.00 24.83 62 PRO B CA 1
ATOM 1325 C C . PRO B 1 63 ? -6.930 24.973 16.182 1.00 24.52 62 PRO B C 1
ATOM 1326 O O . PRO B 1 63 ? -7.634 24.352 15.380 1.00 24.69 62 PRO B O 1
ATOM 1330 N N . ILE B 1 64 ? -7.463 25.891 17.016 1.00 24.36 63 ILE B N 1
ATOM 1331 C CA . ILE B 1 64 ? -8.858 26.159 16.546 1.00 22.77 63 ILE B CA 1
ATOM 1332 C C . ILE B 1 64 ? -8.808 26.978 15.228 1.00 22.34 63 ILE B C 1
ATOM 1333 O O . ILE B 1 64 ? -9.516 26.663 14.261 1.00 21.49 63 ILE B O 1
ATOM 1338 N N . SER B 1 65 ? -7.928 27.982 15.190 1.00 20.57 64 SER B N 1
ATOM 1339 C CA . SER B 1 65 ? -7.677 28.819 13.999 1.00 20.41 64 SER B CA 1
ATOM 1340 C C . SER B 1 65 ? -6.153 28.938 13.823 1.00 19.30 64 SER B C 1
ATOM 1341 O O . SER B 1 65 ? -5.424 28.822 14.806 1.00 17.32 64 SER B O 1
ATOM 1344 N N . HIS B 1 66 ? -5.643 29.117 12.608 1.00 18.65 65 HIS B N 1
ATOM 1345 C CA . HIS B 1 66 ? -4.187 29.299 12.501 1.00 18.76 65 HIS B CA 1
ATOM 1346 C C . HIS B 1 66 ? -3.880 30.336 11.474 1.00 17.92 65 HIS B C 1
ATOM 1347 O O . HIS B 1 66 ? -4.292 30.264 10.328 1.00 16.93 65 HIS B O 1
ATOM 1354 N N . MET B 1 67 ? -3.139 31.337 11.905 1.00 17.99 66 MET B N 1
ATOM 1355 C CA . MET B 1 67 ? -2.812 32.379 10.981 1.00 18.05 66 MET B CA 1
ATOM 1356 C C . MET B 1 67 ? -1.363 32.814 11.086 1.00 17.68 66 MET B C 1
ATOM 1357 O O . MET B 1 67 ? -0.792 32.957 12.171 1.00 16.57 66 MET B O 1
ATOM 1362 N N . THR B 1 68 ? -0.811 33.032 9.900 1.00 16.93 67 THR B N 1
ATOM 1363 C CA . THR B 1 68 ? 0.583 33.348 9.651 1.00 17.95 67 THR B CA 1
ATOM 1364 C C . THR B 1 68 ? 0.983 34.708 9.121 1.00 17.17 67 THR B C 1
ATOM 1365 O O . THR B 1 68 ? 2.170 35.005 9.139 1.00 16.69 67 THR B O 1
ATOM 1369 N N . THR B 1 69 ? 0.099 35.545 8.610 1.00 16.83 68 THR B N 1
ATOM 1370 C CA . THR B 1 69 ? 0.677 36.761 8.056 1.00 18.46 68 THR B CA 1
ATOM 1371 C C . THR B 1 69 ? 0.424 37.980 8.865 1.00 18.49 68 THR B C 1
ATOM 1372 O O . THR B 1 69 ? -1.055 37.882 9.176 1.00 16.17 68 THR B O 1
ATOM 1376 N N . PRO B 1 70 ? 1.579 38.606 9.311 1.00 20.73 69 PRO B N 1
ATOM 1377 C CA . PRO B 1 70 ? 1.535 39.784 10.128 1.00 22.05 69 PRO B CA 1
ATOM 1378 C C . PRO B 1 70 ? 0.573 40.740 9.531 1.00 22.14 69 PRO B C 1
ATOM 1379 O O . PRO B 1 70 ? 0.534 40.924 8.295 1.00 22.41 69 PRO B O 1
ATOM 1383 N N . PRO B 1 71 ? -0.264 41.305 10.405 1.00 21.93 70 PRO B N 1
ATOM 1384 C CA . PRO B 1 71 ? -1.177 41.923 11.348 1.00 19.99 70 PRO B CA 1
ATOM 1385 C C . PRO B 1 71 ? -2.329 40.906 11.433 1.00 17.54 70 PRO B C 1
ATOM 1386 O O . PRO B 1 71 ? -3.059 40.676 10.479 1.00 15.71 70 PRO B O 1
ATOM 1390 N N . VAL B 1 72 ? -2.345 40.172 12.543 1.00 16.60 71 VAL B N 1
ATOM 1391 C CA . VAL B 1 72 ? -3.375 39.172 12.774 1.00 16.58 71 VAL B CA 1
ATOM 1392 C C . VAL B 1 72 ? -4.409 39.895 13.612 1.00 16.69 71 VAL B C 1
ATOM 1393 O O . VAL B 1 72 ? -4.136 40.298 14.737 1.00 16.12 71 VAL B O 1
ATOM 1397 N N . LYS B 1 73 ? -5.591 40.087 13.039 1.00 17.26 72 LYS B N 1
ATOM 1398 C CA . LYS B 1 73 ? -6.663 40.802 13.723 1.00 17.00 72 LYS B CA 1
ATOM 1399 C C . LYS B 1 73 ? -7.803 39.842 14.025 1.00 18.00 72 LYS B C 1
ATOM 1400 O O . LYS B 1 73 ? -8.364 39.235 13.111 1.00 17.55 72 LYS B O 1
ATOM 1406 N N . ILE B 1 74 ? -8.145 39.704 15.303 1.00 17.77 73 ILE B N 1
ATOM 1407 C CA . ILE B 1 74 ? -9.204 38.789 15.702 1.00 18.46 73 ILE B CA 1
ATOM 1408 C C . ILE B 1 74 ? -10.310 39.473 16.495 1.00 19.43 73 ILE B C 1
ATOM 1409 O O . ILE B 1 74 ? -10.061 40.094 17.531 1.00 16.43 73 ILE B O 1
ATOM 1414 N N . MET B 1 75 ? -11.537 39.356 16.005 1.00 19.80 74 MET B N 1
ATOM 1415 C CA . MET B 1 75 ? -12.650 39.972 16.702 1.00 22.12 74 MET B CA 1
ATOM 1416 C C . MET B 1 75 ? -13.136 39.009 17.792 1.00 21.72 74 MET B C 1
ATOM 1417 O O . MET B 1 75 ? -13.254 37.803 17.572 1.00 21.82 74 MET B O 1
ATOM 1422 N N . LEU B 1 76 ? -13.367 39.550 18.978 1.00 22.65 75 LEU B N 1
ATOM 1423 C CA . LEU B 1 76 ? -13.841 38.765 20.115 1.00 24.31 75 LEU B CA 1
ATOM 1424 C C . LEU B 1 76 ? -15.378 38.767 20.056 1.00 26.34 75 LEU B C 1
ATOM 1425 O O . LEU B 1 76 ? -16.012 39.704 20.529 1.00 26.49 75 LEU B O 1
ATOM 1430 N N . ASN B 1 77 ? -15.965 37.721 19.473 1.00 28.37 76 ASN B N 1
ATOM 1431 C CA . ASN B 1 77 ? -17.425 37.646 19.318 1.00 30.27 76 ASN B CA 1
ATOM 1432 C C . ASN B 1 77 ? -18.231 36.813 20.321 1.00 30.80 76 ASN B C 1
ATOM 1433 O O . ASN B 1 77 ? -19.464 36.859 20.304 1.00 31.91 76 ASN B O 1
ATOM 1438 N N . THR B 1 78 ? -17.568 36.047 21.178 1.00 30.33 77 THR B N 1
ATOM 1439 C CA . THR B 1 78 ? -18.298 35.226 22.138 1.00 29.92 77 THR B CA 1
ATOM 1440 C C . THR B 1 78 ? -17.680 35.261 23.532 1.00 30.34 77 THR B C 1
ATOM 1441 O O . THR B 1 78 ? -16.455 35.242 23.674 1.00 29.99 77 THR B O 1
ATOM 1445 N N . THR B 1 79 ? -18.535 35.300 24.558 1.00 29.48 78 THR B N 1
ATOM 1446 C CA . THR B 1 79 ? -18.074 35.344 25.945 1.00 28.93 78 THR B CA 1
ATOM 1447 C C . THR B 1 79 ? -17.282 34.105 26.314 1.00 28.42 78 THR B C 1
ATOM 1448 O O . THR B 1 79 ? -17.457 33.039 25.720 1.00 28.87 78 THR B O 1
ATOM 1452 N N . GLY B 1 80 ? -16.410 34.246 27.306 1.00 28.22 79 GLY B N 1
ATOM 1453 C CA . GLY B 1 80 ? -15.634 33.109 27.750 1.00 27.23 79 GLY B CA 1
ATOM 1454 C C . GLY B 1 80 ? -14.138 33.215 27.549 1.00 26.21 79 GLY B C 1
ATOM 1455 O O . GLY B 1 80 ? -13.632 34.243 27.098 1.00 26.72 79 GLY B O 1
ATOM 1456 N N . PRO B 1 81 ? -13.401 32.146 27.882 1.00 25.70 80 PRO B N 1
ATOM 1457 C CA . PRO B 1 81 ? -11.947 32.131 27.734 1.00 25.54 80 PRO B CA 1
ATOM 1458 C C . PRO B 1 81 ? -11.477 31.934 26.297 1.00 24.53 80 PRO B C 1
ATOM 1459 O O . PRO B 1 81 ? -12.024 31.127 25.549 1.00 23.50 80 PRO B O 1
ATOM 1463 N N . GLN B 1 82 ? -10.460 32.703 25.930 1.00 23.69 81 GLN B N 1
ATOM 1464 C CA . GLN B 1 82 ? -9.863 32.631 24.606 1.00 22.56 81 GLN B CA 1
ATOM 1465 C C . GLN B 1 82 ? -8.377 32.363 24.869 1.00 21.42 81 GLN B C 1
ATOM 1466 O O . GLN B 1 82 ? -7.804 32.953 25.784 1.00 19.85 81 GLN B O 1
ATOM 1472 N N . TYR B 1 83 ? -7.772 31.466 24.092 1.00 19.91 82 TYR B N 1
ATOM 1473 C CA . TYR B 1 83 ? -6.361 31.122 24.265 1.00 19.61 82 TYR B CA 1
ATOM 1474 C C . TYR B 1 83 ? -5.588 31.181 22.955 1.00 18.48 82 TYR B C 1
ATOM 1475 O O . TYR B 1 83 ? -6.033 30.651 21.930 1.00 17.36 82 TYR B O 1
ATOM 1484 N N . TYR B 1 84 ? -4.416 31.805 23.008 1.00 17.72 83 TYR B N 1
ATOM 1485 C CA . TYR B 1 84 ? -3.560 31.947 21.837 1.00 16.90 83 TYR B CA 1
ATOM 1486 C C . TYR B 1 84 ? -2.117 31.640 22.195 1.00 16.73 83 TYR B C 1
ATOM 1487 O O . TYR B 1 84 ? -1.670 31.917 23.308 1.00 15.76 83 TYR B O 1
ATOM 1496 N N . ILE B 1 85 ? -1.397 31.075 21.234 1.00 16.26 84 ILE B N 1
ATOM 1497 C CA . ILE B 1 85 ? 0.010 30.735 21.414 1.00 16.80 84 ILE B CA 1
ATOM 1498 C C . ILE B 1 85 ? 0.730 30.980 20.094 1.00 17.02 84 ILE B C 1
ATOM 1499 O O . ILE B 1 85 ? 0.100 31.019 19.036 1.00 17.27 84 ILE B O 1
ATOM 1504 N N . CYS B 1 86 ? 2.038 31.168 20.145 1.00 17.52 85 CYS B N 1
ATOM 1505 C CA . CYS B 1 86 ? 2.804 31.319 18.913 1.00 17.36 85 CYS B CA 1
ATOM 1506 C C . CYS B 1 86 ? 3.333 29.894 18.730 1.00 16.64 85 CYS B C 1
ATOM 1507 O O . CYS B 1 86 ? 3.839 29.317 19.692 1.00 17.08 85 CYS B O 1
ATOM 1510 N N . THR B 1 87 ? 3.193 29.307 17.542 1.00 15.84 86 THR B N 1
ATOM 1511 C CA . THR B 1 87 ? 3.671 27.936 17.324 1.00 16.13 86 THR B CA 1
ATOM 1512 C C . THR B 1 87 ? 5.101 27.868 16.785 1.00 17.01 86 THR B C 1
ATOM 1513 O O . THR B 1 87 ? 5.634 26.780 16.566 1.00 16.50 86 THR B O 1
ATOM 1517 N N . VAL B 1 88 ? 5.723 29.016 16.566 1.00 16.66 87 VAL B N 1
ATOM 1518 C CA . VAL B 1 88 ? 7.073 29.019 16.019 1.00 16.55 87 VAL B CA 1
ATOM 1519 C C . VAL B 1 88 ? 8.155 28.672 17.049 1.00 16.82 87 VAL B C 1
ATOM 1520 O O . VAL B 1 88 ? 8.228 29.270 18.120 1.00 15.90 87 VAL B O 1
ATOM 1524 N N . GLY B 1 89 ? 8.980 27.685 16.713 1.00 17.10 88 GLY B N 1
ATOM 1525 C CA . GLY B 1 89 ? 10.061 27.271 17.594 1.00 17.93 88 GL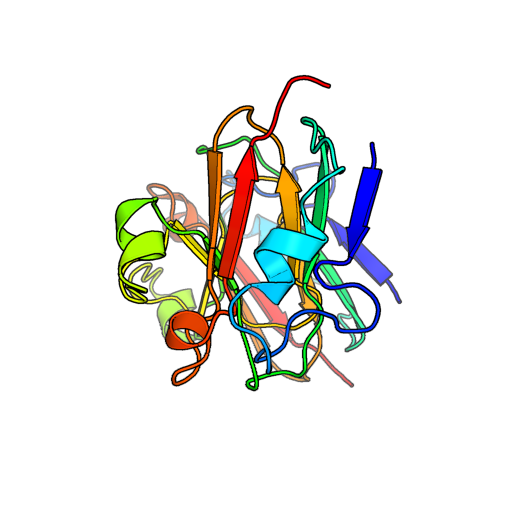Y B CA 1
ATOM 1526 C C . GLY B 1 89 ? 9.696 26.969 19.042 1.00 17.63 88 GLY B C 1
ATOM 1527 O O . GLY B 1 89 ? 8.724 26.262 19.322 1.00 17.13 88 GLY B O 1
ATOM 1528 N N . ASP B 1 90 ? 10.484 27.506 19.969 1.00 17.20 89 ASP B N 1
ATOM 1529 C CA . ASP B 1 90 ? 10.256 27.287 21.400 1.00 17.81 89 ASP B CA 1
ATOM 1530 C C . ASP B 1 90 ? 9.384 28.470 21.978 1.00 17.32 89 ASP B C 1
ATOM 1531 O O . ASP B 1 90 ? 9.247 28.510 23.199 1.00 16.51 89 ASP B O 1
ATOM 1536 N N . HIS B 1 91 ? 8.902 29.404 21.169 1.00 17.57 90 HIS B N 1
ATOM 1537 C CA . HIS B 1 91 ? 8.243 30.581 21.711 1.00 18.11 90 HIS B CA 1
ATOM 1538 C C . HIS B 1 91 ? 7.148 30.325 22.734 1.00 17.44 90 HIS B C 1
ATOM 1539 O O . HIS B 1 91 ? 7.142 30.954 23.795 1.00 16.88 90 HIS B O 1
ATOM 1546 N N . CYS B 1 92 ? 6.238 29.402 22.446 1.00 15.48 91 CYS B N 1
ATOM 1547 C CA . CYS B 1 92 ? 5.172 29.111 23.395 1.00 17.15 91 CYS B CA 1
ATOM 1548 C C . CYS B 1 92 ? 5.742 28.637 24.732 1.00 17.51 91 CYS B C 1
ATOM 1549 O O . CYS B 1 92 ? 5.339 29.119 25.790 1.00 17.17 91 CYS B O 1
ATOM 1552 N N . ARG B 1 93 ? 6.684 27.697 24.679 1.00 18.72 92 ARG B N 1
ATOM 1553 C CA . ARG B 1 93 ? 7.276 27.084 25.886 1.00 20.31 92 ARG B CA 1
ATOM 1554 C C . ARG B 1 93 ? 7.900 28.142 26.793 1.00 19.51 92 ARG B C 1
ATOM 1555 O O . ARG B 1 93 ? 7.930 27.977 28.016 1.00 21.00 92 ARG B O 1
ATOM 1563 N N . VAL B 1 94 ? 8.395 29.230 26.210 1.00 18.33 93 VAL B N 1
ATOM 1564 C CA . VAL B 1 94 ? 8.998 30.280 27.016 1.00 16.53 93 VAL B CA 1
ATOM 1565 C C . VAL B 1 94 ? 8.040 31.431 27.320 1.00 16.77 93 VAL B C 1
ATOM 1566 O O . VAL B 1 94 ? 8.460 32.486 27.790 1.00 17.03 93 VAL B O 1
ATOM 1570 N N . GLY B 1 95 ? 6.749 31.229 27.042 1.00 17.10 94 GLY B N 1
ATOM 1571 C CA . GLY B 1 95 ? 5.773 32.261 27.361 1.00 16.54 94 GLY B CA 1
ATOM 1572 C C . GLY B 1 95 ? 5.042 33.052 26.290 1.00 16.93 94 GLY B C 1
ATOM 1573 O O . GLY B 1 95 ? 4.214 33.900 26.641 1.00 16.02 94 GLY B O 1
ATOM 1574 N N . GLN B 1 96 ? 5.315 32.826 25.007 1.00 16.07 95 GLN B N 1
ATOM 1575 C CA . GLN B 1 96 ? 4.591 33.601 24.001 1.00 15.32 95 GLN B CA 1
ATOM 1576 C C . GLN B 1 96 ? 3.226 32.964 23.810 1.00 15.52 95 GLN B C 1
ATOM 1577 O O . GLN B 1 96 ? 2.993 32.168 22.899 1.00 15.82 95 GLN B O 1
ATOM 1583 N N . LYS B 1 97 ? 2.326 33.334 24.706 1.00 15.14 96 LYS B N 1
ATOM 1584 C CA . LYS B 1 97 ? 0.978 32.804 24.707 1.00 15.39 96 LYS B CA 1
ATOM 1585 C C . LYS B 1 97 ? 0.143 33.812 25.479 1.00 15.42 96 LYS B C 1
ATOM 1586 O O . LYS B 1 97 ? 0.663 34.536 26.331 1.00 14.31 96 LYS B O 1
ATOM 1592 N N . LEU B 1 98 ? -1.145 33.867 25.164 1.00 15.61 97 LEU B N 1
ATOM 1593 C CA . LEU B 1 98 ? -2.053 34.797 25.817 1.00 16.69 97 LEU B CA 1
ATOM 1594 C C . LEU B 1 98 ? -3.339 34.089 26.201 1.00 17.49 97 LEU B C 1
ATOM 1595 O O . LEU B 1 98 ? -3.910 33.333 25.412 1.00 18.15 97 LEU B O 1
ATOM 1600 N N . SER B 1 99 ? -3.776 34.338 27.428 1.00 19.28 98 SER B N 1
ATOM 1601 C CA . SER B 1 99 ? -5.001 33.763 27.960 1.00 20.60 98 SER B CA 1
ATOM 1602 C C . SER B 1 99 ? -5.882 34.918 28.418 1.00 20.19 98 SER B C 1
ATOM 1603 O O . SER B 1 99 ? -5.459 35.740 29.225 1.00 20.16 98 SER B O 1
ATOM 1606 N N . ILE B 1 100 ? -7.094 34.998 27.882 1.00 20.43 99 ILE B N 1
ATOM 1607 C CA . ILE B 1 100 ? -8.018 36.054 28.279 1.00 20.98 99 ILE B CA 1
ATOM 1608 C C . ILE B 1 100 ? -9.410 35.471 28.474 1.00 21.79 99 ILE B C 1
ATOM 1609 O O . ILE B 1 100 ? -9.679 34.329 28.098 1.00 20.45 99 ILE B O 1
ATOM 1614 N N . ASN B 1 101 ? -10.283 36.262 29.083 1.00 23.12 100 ASN B N 1
ATOM 1615 C CA . ASN B 1 101 ? -11.659 35.855 29.332 1.00 25.15 100 ASN B CA 1
ATOM 1616 C C . ASN B 1 101 ? -12.560 36.979 28.836 1.00 24.57 100 ASN B C 1
ATOM 1617 O O . ASN B 1 101 ? -12.546 38.082 29.374 1.00 24.47 100 ASN B O 1
ATOM 1622 N N . VAL B 1 102 ? -13.331 36.700 27.791 1.00 25.19 101 VAL B N 1
ATOM 1623 C CA . VAL B 1 102 ? -14.218 37.710 27.239 1.00 25.73 101 VAL B CA 1
ATOM 1624 C C . VAL B 1 102 ? -15.530 37.722 28.007 1.00 25.85 101 VAL B C 1
ATOM 1625 O O . VAL B 1 102 ? -16.148 36.678 28.214 1.00 25.86 101 VAL B O 1
ATOM 1629 N N . VAL B 1 103 ? -15.938 38.911 28.431 1.00 27.00 102 VAL B N 1
ATOM 1630 C CA . VAL B 1 103 ? -17.171 39.090 29.187 1.00 29.45 102 VAL B CA 1
ATOM 1631 C C . VAL B 1 103 ? -18.202 39.843 28.356 1.00 30.80 102 VAL B C 1
ATOM 1632 O O . VAL B 1 103 ? -17.849 40.681 27.524 1.00 32.18 102 VAL B O 1
ATOM 1636 N N . GLY B 1 104 ? -19.473 39.543 28.580 1.00 31.26 103 GLY B N 1
ATOM 1637 C CA . GLY B 1 104 ? -20.523 40.210 27.836 1.00 32.89 103 GLY B CA 1
ATOM 1638 C C . GLY B 1 104 ? -20.499 41.721 27.746 1.00 33.24 103 GLY B C 1
ATOM 1639 O O . GLY B 1 104 ? -20.854 42.213 26.676 1.00 34.96 103 GLY B O 1
#

Foldseek 3Di:
DEEEQQQPVPFQAQDPAQCSRVVVCPPPAAEAFYKYWGFDDAPRWWKFWDDPVCLVVVPPPPGPDIGGDGGPMDGHHDFAKTKMATNPDCRSVSHSIHIDGYYHD/DEEEQQLVPVFQAQDPALCSNVVVCVPDAAAQFYKYWGFDDAPRWWKFWADPVCLVVVPRPPGVDTGGDGTDMDGRHDFFKIKMATNPDCRSVRHSIHIDTYDD

B-factor: mean 23.32, std 6.86, range [8.79, 49.13]

Solvent-accessible surface area: 10501 Å² total; per-residue (Å²): 178,85,115,29,80,1,3,33,149,80,77,2,65,108,4,114,57,93,108,44,2,121,70,32,12,86,90,76,70,5,98,42,10,2,19,0,38,0,36,21,63,70,61,111,24,7,0,0,14,6,72,117,101,13,26,75,98,12,96,70,120,133,30,82,3,47,11,41,49,14,31,6,50,11,47,6,49,75,87,18,87,44,29,1,0,0,22,44,51,69,24,4,174,43,6,0,42,2,56,11,92,2,57,39,104,214,103,105,36,83,1,5,29,145,104,72,1,53,113,4,124,72,81,120,51,2,102,91,29,15,95,76,81,64,6,133,58,36,5,11,0,37,0,46,19,59,68,63,115,22,7,0,0,17,5,72,120,88,6,26,78,103,17,103,56,118,149,44,90,4,37,14,36,55,15,26,5,58,13,38,4,58,86,89,16,81,45,29,1,0,0,23,47,46,45,25,2,161,43,5,0,43,2,56,10,87,2,61,82

Nearest PDB structures (foldseek):
  1x9u-assembly2_B  TM=1.005E+00  e=1.025E-22  Armoracia rusticana
  1jer-assembly1_A-2  TM=9.236E-01  e=8.305E-14  Cucumis sativus
  1ws8-assembly1_C  TM=9.247E-01  e=5.088E-12  Cucurbita pepo
  2cbp-assembly1_A  TM=9.339E-01  e=6.664E-10  Cucumis sativus
  1f56-assembly1_A  TM=9.235E-01  e=5.969E-08  Spinacia oleracea

CATH classification: 2.60.40.420

Secondary structure (DSSP, 8-state):
--EEETTGGG-S---SSTTHHHHHHTT--EETT-EEEE---TTT--EEEE-HHHHHTT--SS-SEEE-SSSEEEE--S-EEEEEE--STTTTTTT-EEEEEEE--/--EEETTGGG-S---SSTTHHHHHHTT--EETT-EEEE---TTT--EEE--HHHHHTT--SS-SEEE-SSSEEEE--SSEEEEEE--STTTTTTT-EEEEEEE-

Sequence (209 aa):
MEDYDVGGDMEWKRPSDPKFYITWATGKTFRVGDELEFDFAAGMHDVAVVTKDAFDNCKKENPISHMTTPPVKIMLNTTGPQYYICTVGDHCRVGQKLSINVVGAMEDYDVGGDMEWKRPSDPKFYITWATGKTFRVGDELEFDFAAGMHDVAVVTKDAFDNCKKENPISHMTTPPVKIMLNTTGPQYYICTVGDHCRVGQKLSINVVG

Radius of gyration: 17.16 Å; Cα contacts (8 Å, |Δi|>4): 495; chains: 2; bounding box: 38×31×47 Å

Organism: Armoracia rusticana (NCBI:txid3704)

InterPro domains:
  IPR003245 Phytocyanin domain [PF02298] (11-95)
  IPR003245 Phytocyanin domain [PS51485] (1-103)
  IPR008972 Cupredoxin [G3DSA:2.60.40.420] (1-114)
  IPR008972 Cupredoxin [SSF49503] (2-102)
  IPR028871 Blue (type 1) copper protein, binding site [PS00196] (79-95)
  IPR039391 Phytocyanin-like [PTHR33021] (3-99)